Protein AF-A0A967D1G2-F1 (afdb_monomer_lite)

Structure (mmCIF, N/CA/C/O backbone):
data_AF-A0A967D1G2-F1
#
_entry.id   AF-A0A967D1G2-F1
#
loop_
_atom_site.group_PDB
_atom_site.id
_atom_site.type_symbol
_atom_site.label_atom_id
_atom_site.label_alt_id
_atom_site.label_comp_id
_atom_site.label_asym_id
_atom_site.label_entity_id
_atom_site.label_seq_id
_atom_site.pdbx_PDB_ins_code
_atom_site.Cartn_x
_atom_site.Cartn_y
_atom_site.Cartn_z
_atom_site.occupancy
_atom_site.B_iso_or_equiv
_atom_site.auth_seq_id
_atom_site.auth_comp_id
_atom_site.auth_asym_id
_atom_site.auth_atom_id
_atom_site.pdbx_PDB_model_num
ATOM 1 N N . MET A 1 1 ? -53.679 26.363 61.334 1.00 49.56 1 MET A N 1
ATOM 2 C CA . MET A 1 1 ? -52.650 25.323 61.528 1.00 49.56 1 MET A CA 1
ATOM 3 C C . MET A 1 1 ? -52.688 24.400 60.320 1.00 49.56 1 MET A C 1
ATOM 5 O O . MET A 1 1 ? -53.517 23.506 60.272 1.00 49.56 1 MET A O 1
ATOM 9 N N . ALA A 1 2 ? -51.865 24.694 59.317 1.00 43.41 2 ALA A N 1
ATOM 10 C CA . ALA A 1 2 ? -51.520 23.795 58.220 1.00 43.41 2 ALA A CA 1
ATOM 11 C C . ALA A 1 2 ? -50.075 24.153 57.854 1.00 43.41 2 ALA A C 1
ATOM 13 O O . ALA A 1 2 ? -49.804 25.294 57.482 1.00 43.41 2 ALA A O 1
ATOM 14 N N . ALA A 1 3 ? -49.147 23.239 58.125 1.00 48.34 3 ALA A N 1
ATOM 15 C CA . ALA A 1 3 ? -47.729 23.430 57.868 1.00 48.34 3 ALA A CA 1
ATOM 16 C C . ALA A 1 3 ? -47.476 23.249 56.367 1.00 48.34 3 ALA A C 1
ATOM 18 O O . ALA A 1 3 ? -47.824 22.214 55.804 1.00 48.34 3 ALA A O 1
ATOM 19 N N . VAL A 1 4 ? -46.902 24.268 55.730 1.00 57.12 4 VAL A N 1
ATOM 20 C CA . VAL A 1 4 ? -46.350 24.170 54.378 1.00 57.12 4 VAL A CA 1
ATOM 21 C C . VAL A 1 4 ? -45.027 23.422 54.506 1.00 57.12 4 VAL A C 1
ATOM 23 O O . VAL A 1 4 ? -44.079 23.934 55.096 1.00 57.12 4 VAL A O 1
ATOM 26 N N . THR A 1 5 ? -44.986 22.185 54.022 1.00 59.53 5 THR A N 1
ATOM 27 C CA . THR A 1 5 ? -43.745 21.433 53.822 1.00 59.53 5 THR A CA 1
ATOM 28 C C . THR A 1 5 ? -42.972 22.075 52.671 1.00 59.53 5 THR A C 1
ATOM 30 O O . THR A 1 5 ? -43.553 22.213 51.591 1.00 59.53 5 THR A O 1
ATOM 33 N N . PRO A 1 6 ? -41.704 22.478 52.858 1.00 53.88 6 PRO A N 1
ATOM 34 C CA . PRO A 1 6 ? -40.873 22.884 51.739 1.00 53.88 6 PRO A CA 1
ATOM 35 C C . PRO A 1 6 ? -40.606 21.633 50.897 1.00 53.88 6 PRO A C 1
ATOM 37 O O . PRO A 1 6 ? -40.078 20.646 51.398 1.00 53.88 6 PRO A O 1
ATOM 40 N N . THR A 1 7 ? -41.066 21.631 49.650 1.00 56.06 7 THR A N 1
ATOM 41 C CA . THR A 1 7 ? -40.637 20.652 48.650 1.00 56.06 7 THR A CA 1
ATOM 42 C C . THR A 1 7 ? -39.160 20.890 48.377 1.00 56.06 7 THR A C 1
ATOM 44 O O . THR A 1 7 ? -38.808 21.969 47.904 1.00 56.06 7 THR A O 1
ATOM 47 N N . ASP A 1 8 ? -38.331 19.902 48.714 1.00 55.34 8 ASP A N 1
ATOM 48 C CA . ASP A 1 8 ? -36.912 19.822 48.375 1.00 55.34 8 ASP A CA 1
ATOM 49 C C . ASP A 1 8 ? -36.721 20.036 46.865 1.00 55.34 8 ASP A C 1
ATOM 51 O O . ASP A 1 8 ? -36.892 19.124 46.056 1.00 55.34 8 ASP A O 1
ATOM 55 N N . GLU A 1 9 ? -36.362 21.257 46.463 1.00 55.28 9 GLU A N 1
ATOM 56 C CA . GLU A 1 9 ? -35.849 21.529 45.112 1.00 55.28 9 GLU A CA 1
ATOM 57 C C . GLU A 1 9 ? -34.466 20.874 44.898 1.00 55.28 9 GLU A C 1
ATOM 59 O O . GLU A 1 9 ? -34.034 20.692 43.759 1.00 55.28 9 GLU A O 1
ATOM 64 N N . ASP A 1 10 ? -33.818 20.431 45.982 1.00 55.22 10 ASP A N 1
ATOM 65 C CA . ASP A 1 10 ? -32.521 19.746 45.989 1.00 55.22 10 ASP A CA 1
ATOM 66 C C . ASP A 1 10 ? -32.596 18.268 45.536 1.00 55.22 10 ASP A C 1
ATOM 68 O O . ASP A 1 10 ? -31.576 17.688 45.151 1.00 55.22 10 ASP A O 1
ATOM 72 N N . ASP A 1 11 ? -33.789 17.660 45.495 1.00 54.72 11 ASP A N 1
ATOM 73 C CA . ASP A 1 11 ? -33.993 16.260 45.071 1.00 54.72 11 ASP A CA 1
ATOM 74 C C . ASP A 1 11 ? -34.034 16.088 43.538 1.00 54.72 11 ASP A C 1
ATOM 76 O O . ASP A 1 11 ? -33.816 14.995 43.008 1.00 54.72 11 ASP A O 1
ATOM 80 N N . LEU A 1 12 ? -34.262 17.171 42.786 1.00 55.88 12 LEU A N 1
ATOM 81 C CA . LEU A 1 12 ? -34.362 17.132 41.320 1.00 55.88 12 LEU A CA 1
ATOM 82 C C . LEU A 1 12 ? -33.009 16.920 40.621 1.00 55.88 12 LEU A C 1
ATOM 84 O O . LEU A 1 12 ? -32.978 16.475 39.472 1.00 55.88 12 LEU A O 1
ATOM 88 N N . PHE A 1 13 ? -31.893 17.200 41.302 1.00 50.91 13 PHE A N 1
ATOM 89 C CA . PHE A 1 13 ? -30.546 17.140 40.723 1.00 50.91 13 PHE A CA 1
ATOM 90 C C . PHE A 1 13 ? -29.740 15.892 41.121 1.00 50.91 13 PHE A C 1
ATOM 92 O O . PHE A 1 13 ? -28.695 15.637 40.524 1.00 50.91 13 PHE A O 1
ATOM 99 N N . GLN A 1 14 ? -30.222 15.067 42.060 1.00 52.19 14 GLN A N 1
ATOM 100 C CA . GLN A 1 14 ? -29.488 13.881 42.538 1.00 52.19 14 GLN A CA 1
ATOM 101 C C . GLN A 1 14 ? -29.519 12.684 41.570 1.00 52.19 14 GLN A C 1
ATOM 103 O O . GLN A 1 14 ? -28.691 11.784 41.677 1.00 52.19 14 GLN A O 1
ATOM 108 N N . GLY A 1 15 ? -30.449 12.656 40.610 1.00 51.69 15 GLY A N 1
ATOM 109 C CA . GLY A 1 15 ? -30.687 11.478 39.765 1.00 51.69 15 GLY A CA 1
ATOM 110 C C . GLY A 1 15 ? -29.959 11.438 38.416 1.00 51.69 15 GLY A C 1
ATOM 111 O O . GLY A 1 15 ? -30.111 10.457 37.689 1.00 51.69 15 GLY A O 1
ATOM 112 N N . SER A 1 16 ? -29.228 12.488 38.024 1.00 55.19 16 SER A N 1
ATOM 113 C CA . SER A 1 16 ? -28.846 12.669 36.606 1.00 55.19 16 SER A CA 1
ATOM 114 C C . SER A 1 16 ? -27.386 12.995 36.312 1.00 55.19 16 SER A C 1
ATOM 116 O O . SER A 1 16 ? -27.020 13.043 35.138 1.00 55.19 16 SER A O 1
ATOM 118 N N . THR A 1 17 ? -26.539 13.155 37.325 1.00 59.47 17 THR A N 1
ATOM 119 C CA . THR A 1 17 ? -25.093 13.319 37.135 1.00 59.47 17 THR A CA 1
ATOM 120 C C . THR A 1 17 ? -24.378 12.251 37.941 1.00 59.47 17 THR A C 1
ATOM 122 O O . THR A 1 17 ? -24.452 12.262 39.168 1.00 59.47 17 THR A O 1
ATOM 125 N N . MET A 1 18 ? -23.717 11.317 37.258 1.00 66.50 18 MET A N 1
ATOM 126 C CA . MET A 1 18 ? -22.855 10.338 37.917 1.00 66.50 18 MET A CA 1
ATOM 127 C C . MET A 1 18 ? -21.830 11.052 38.790 1.00 66.50 18 MET A C 1
ATOM 129 O O . MET A 1 18 ? -21.298 12.105 38.426 1.00 66.50 18 MET A O 1
ATOM 133 N N . THR A 1 19 ? -21.544 10.475 39.949 1.00 80.50 19 THR A N 1
ATOM 134 C CA . THR A 1 19 ? -20.468 10.968 40.800 1.00 80.50 19 THR A CA 1
ATOM 135 C C . THR A 1 19 ? -19.129 10.787 40.082 1.00 80.50 19 THR A C 1
ATOM 137 O O . THR A 1 19 ? -18.943 9.871 39.279 1.00 80.50 19 THR A O 1
ATOM 140 N N . PHE A 1 20 ? -18.150 11.645 40.376 1.00 76.88 20 PHE A N 1
ATOM 141 C CA . PHE A 1 20 ? -16.812 11.536 39.781 1.00 76.88 20 PHE A CA 1
ATOM 142 C C . PHE A 1 20 ? -16.194 10.136 39.971 1.00 76.88 20 PHE A C 1
ATOM 144 O O . PHE A 1 20 ? -15.516 9.627 39.081 1.00 76.88 20 PHE A O 1
ATOM 151 N N . GLY A 1 21 ? -16.472 9.486 41.107 1.00 83.75 21 GLY A N 1
ATOM 152 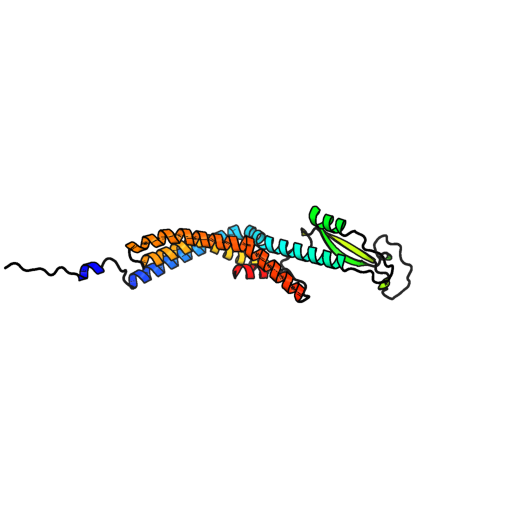C CA . GLY A 1 21 ? -16.045 8.112 41.375 1.00 83.75 21 GLY A CA 1
ATOM 153 C C . GLY A 1 21 ? -16.683 7.080 40.440 1.00 83.75 21 GLY A C 1
ATOM 154 O O . GLY A 1 21 ? -15.976 6.220 39.921 1.00 83.75 21 GLY A O 1
ATOM 155 N N . GLU A 1 22 ? -17.985 7.193 40.167 1.00 83.81 22 GLU A N 1
ATOM 156 C CA . GLU A 1 22 ? -18.694 6.310 39.229 1.00 83.81 22 GLU A CA 1
ATOM 157 C C . GLU A 1 22 ? -18.169 6.473 37.799 1.00 83.81 22 GLU A C 1
ATOM 159 O O . GLU A 1 22 ? -17.895 5.480 37.128 1.00 83.81 22 GLU A O 1
ATOM 164 N N . HIS A 1 23 ? -17.907 7.708 37.361 1.00 83.69 23 HIS A N 1
ATOM 165 C CA . HIS A 1 23 ? -17.324 7.951 36.040 1.00 83.69 23 HIS A CA 1
ATOM 166 C C . HIS A 1 23 ? -15.916 7.339 35.891 1.00 83.69 23 HIS A C 1
ATOM 168 O O . HIS A 1 23 ? -15.563 6.807 34.835 1.00 83.69 23 HIS A O 1
ATOM 174 N N . LEU A 1 24 ? -15.100 7.349 36.954 1.00 87.75 24 LEU A N 1
ATOM 175 C CA . LEU A 1 24 ? -13.805 6.655 36.965 1.00 87.75 24 LEU A CA 1
ATOM 176 C C . LEU A 1 24 ? -13.953 5.125 36.909 1.00 87.75 24 LEU A C 1
ATOM 178 O O . LEU A 1 24 ? -13.137 4.442 36.280 1.00 87.75 24 LEU A O 1
ATOM 182 N N . GLU A 1 25 ? -14.980 4.566 37.544 1.00 89.25 25 GLU A N 1
ATOM 183 C CA . GLU A 1 25 ? -15.265 3.130 37.485 1.00 89.25 25 GLU A CA 1
ATOM 184 C C . GLU A 1 25 ? -15.707 2.692 36.079 1.00 89.25 25 GLU A C 1
ATOM 186 O O . GLU A 1 25 ? -15.298 1.635 35.573 1.00 89.25 25 GLU A O 1
ATOM 191 N N . GLU A 1 26 ? -16.460 3.545 35.395 1.00 88.06 26 GLU A N 1
ATOM 192 C CA . GLU A 1 26 ? -16.825 3.358 33.996 1.00 88.06 26 GLU A CA 1
ATOM 193 C C . GLU A 1 26 ? -15.633 3.496 33.059 1.00 88.06 26 GLU A C 1
ATOM 195 O O . GLU A 1 26 ? -15.476 2.651 32.174 1.00 88.06 26 GLU A O 1
ATOM 200 N N . LEU A 1 27 ? -14.755 4.483 33.283 1.00 90.25 27 LEU A N 1
ATOM 201 C CA . LEU A 1 27 ? -13.499 4.621 32.542 1.00 90.25 27 LEU A CA 1
ATOM 202 C C . LEU A 1 27 ? -12.699 3.321 32.618 1.00 90.25 27 LEU A C 1
ATOM 204 O O . LEU A 1 27 ? -12.307 2.772 31.588 1.00 90.25 27 LEU A O 1
ATOM 208 N N . ARG A 1 28 ? -12.499 2.790 33.831 1.00 94.88 28 ARG A N 1
ATOM 209 C CA . ARG A 1 28 ? -11.774 1.530 34.045 1.00 94.88 28 ARG A CA 1
ATOM 210 C C . ARG A 1 28 ? -12.429 0.384 33.281 1.00 94.88 28 ARG A C 1
ATOM 212 O O . ARG A 1 28 ? -11.746 -0.387 32.610 1.00 94.88 28 ARG A O 1
ATOM 219 N N . THR A 1 29 ? -13.748 0.263 33.379 1.00 91.88 29 THR A N 1
ATOM 220 C CA . THR A 1 29 ? -14.495 -0.831 32.750 1.00 91.88 29 THR A CA 1
ATOM 221 C C . THR A 1 29 ? -14.429 -0.759 31.224 1.00 91.88 29 THR A C 1
ATOM 223 O O . THR A 1 29 ? -14.182 -1.778 30.573 1.00 91.88 29 THR A O 1
ATOM 226 N N . CYS A 1 30 ? -14.594 0.432 30.648 1.00 93.12 30 CYS A N 1
ATOM 227 C CA . CYS A 1 30 ? -14.494 0.658 29.208 1.00 93.12 30 CYS A CA 1
ATOM 228 C C . CYS A 1 30 ? -13.070 0.407 28.709 1.00 93.12 30 CYS A C 1
ATOM 230 O O . CYS A 1 30 ? -12.889 -0.259 27.691 1.00 93.12 30 CYS A O 1
ATOM 232 N N . LEU A 1 31 ? -12.060 0.851 29.461 1.00 94.19 31 LEU A N 1
ATOM 233 C CA . LEU A 1 31 ? -10.655 0.627 29.134 1.00 94.19 31 LEU A CA 1
ATOM 234 C C . LEU A 1 31 ? -10.310 -0.866 29.139 1.00 94.19 31 LEU A C 1
ATOM 236 O O . LEU A 1 31 ? -9.711 -1.350 28.182 1.00 94.19 31 LEU A O 1
ATOM 240 N N . ILE A 1 32 ? -10.743 -1.625 30.152 1.00 96.50 32 ILE A N 1
ATOM 241 C CA . ILE A 1 32 ? -10.510 -3.078 30.217 1.00 96.50 32 ILE A CA 1
ATOM 242 C C . ILE A 1 32 ? -11.210 -3.793 29.057 1.00 96.50 32 ILE A C 1
ATOM 244 O O . ILE A 1 32 ? -10.592 -4.604 28.370 1.00 96.50 32 ILE A O 1
ATOM 248 N N . ARG A 1 33 ? -12.488 -3.491 28.797 1.00 96.50 33 ARG A N 1
ATOM 249 C CA . ARG A 1 33 ? -13.238 -4.111 27.691 1.00 96.50 33 ARG A CA 1
ATOM 250 C C . ARG A 1 33 ? -12.652 -3.748 26.329 1.00 96.50 33 ARG A C 1
ATOM 252 O O . ARG A 1 33 ? -12.586 -4.607 25.450 1.00 96.50 33 ARG A O 1
ATOM 259 N N . GLY A 1 34 ? -12.215 -2.502 26.156 1.00 97.25 34 GLY A N 1
ATOM 260 C CA . GLY A 1 34 ? -11.517 -2.032 24.963 1.00 97.25 34 GLY A CA 1
ATOM 261 C C . GLY A 1 34 ? -10.195 -2.769 24.760 1.00 97.25 34 GLY A C 1
ATOM 262 O O . GLY A 1 34 ? -9.954 -3.293 23.676 1.00 97.25 34 GLY A O 1
ATOM 263 N N . ALA A 1 35 ? -9.391 -2.906 25.818 1.00 97.31 35 ALA A N 1
ATOM 264 C CA . ALA A 1 35 ? -8.132 -3.645 25.789 1.00 97.31 35 ALA A CA 1
ATOM 265 C C . ALA A 1 35 ? -8.338 -5.130 25.454 1.00 97.31 35 ALA A C 1
ATOM 267 O O . ALA A 1 35 ? -7.633 -5.663 24.603 1.00 97.31 35 ALA A O 1
ATOM 268 N N . VAL A 1 36 ? -9.334 -5.794 26.052 1.00 97.94 36 VAL A N 1
ATOM 269 C CA . VAL A 1 36 ? -9.680 -7.187 25.717 1.00 97.94 36 VAL A CA 1
ATOM 270 C C . VAL A 1 36 ? -10.076 -7.314 24.246 1.00 97.94 36 VAL A C 1
ATOM 272 O O . VAL A 1 36 ? -9.596 -8.213 23.561 1.00 97.94 36 VAL A O 1
ATOM 275 N N . GLY A 1 37 ? -10.902 -6.397 23.734 1.00 97.75 37 GLY A N 1
ATOM 276 C CA . GLY A 1 37 ? -11.275 -6.389 22.319 1.00 97.75 37 GLY A CA 1
ATOM 277 C C . GLY A 1 37 ? -10.085 -6.167 21.386 1.00 97.75 37 GLY A C 1
ATOM 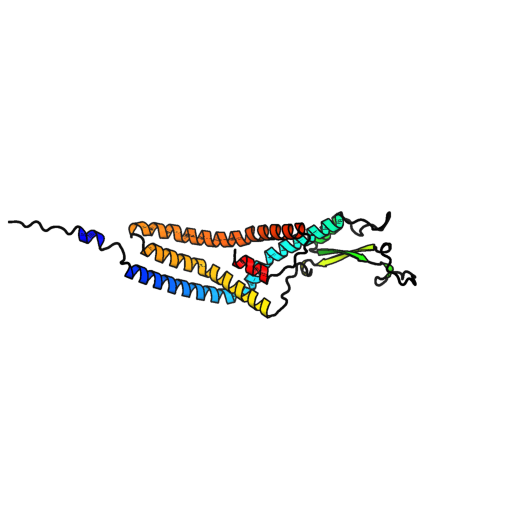278 O O . GLY A 1 37 ? -9.977 -6.853 20.374 1.00 97.75 37 GLY A O 1
ATOM 279 N N . LEU A 1 38 ? -9.153 -5.283 21.752 1.00 98.06 38 LEU A N 1
ATOM 280 C CA . LEU A 1 38 ? -7.905 -5.085 21.015 1.00 98.06 38 LEU A CA 1
ATOM 281 C C . LEU A 1 38 ? -7.042 -6.350 21.014 1.00 98.06 38 LEU A C 1
ATOM 283 O O . LEU A 1 38 ? -6.549 -6.741 19.963 1.00 98.06 38 LEU A O 1
ATOM 287 N N . VAL A 1 39 ? -6.894 -7.024 22.158 1.00 98.12 39 VAL A N 1
ATOM 288 C CA . VAL A 1 39 ? -6.148 -8.290 22.253 1.00 98.12 39 VAL A CA 1
ATOM 289 C C . VAL A 1 39 ? -6.777 -9.356 21.356 1.00 98.12 39 VAL A C 1
ATOM 291 O O . VAL A 1 39 ? -6.063 -10.015 20.604 1.00 98.12 39 VAL A O 1
ATOM 294 N N . ILE A 1 40 ? -8.106 -9.498 21.376 1.00 98.25 40 ILE A N 1
ATOM 295 C CA . ILE A 1 40 ? -8.825 -10.425 20.489 1.00 98.25 40 ILE A CA 1
ATOM 296 C C . ILE A 1 40 ? -8.596 -10.047 19.021 1.00 98.25 40 ILE A C 1
ATOM 298 O O . ILE A 1 40 ? -8.266 -10.916 18.217 1.00 98.25 40 ILE A O 1
ATOM 302 N N . GLY A 1 41 ? -8.720 -8.763 18.675 1.00 98.06 41 GLY A N 1
ATOM 303 C CA . GLY A 1 41 ? -8.468 -8.264 17.325 1.00 98.06 41 GLY A CA 1
ATOM 304 C C . GLY A 1 41 ? -7.051 -8.570 16.855 1.00 98.06 41 GLY A C 1
ATOM 305 O O . GLY A 1 41 ? -6.876 -9.100 15.764 1.00 98.06 41 GLY A O 1
ATOM 306 N N . VAL A 1 42 ? -6.044 -8.342 17.699 1.00 97.81 42 VAL A N 1
ATOM 307 C CA . VAL A 1 42 ? -4.644 -8.696 17.427 1.00 97.81 42 VAL A CA 1
ATOM 308 C C . VAL A 1 42 ? -4.478 -10.200 17.223 1.00 97.81 42 VAL A C 1
ATOM 310 O O . VAL A 1 42 ? -3.858 -10.599 16.242 1.00 97.81 42 VAL A O 1
ATOM 313 N N . ILE A 1 43 ? -5.060 -11.044 18.081 1.00 98.06 43 ILE A N 1
ATOM 314 C CA . ILE A 1 43 ? -5.011 -12.506 17.921 1.00 98.06 43 ILE A CA 1
ATOM 315 C C . ILE A 1 43 ? -5.602 -12.917 16.569 1.00 98.06 43 ILE A C 1
ATOM 317 O O . ILE A 1 43 ? -4.967 -13.668 15.833 1.00 98.06 43 ILE A O 1
ATOM 321 N N . ILE A 1 44 ? -6.777 -12.394 16.205 1.00 97.62 44 ILE A N 1
ATOM 322 C CA . ILE A 1 44 ? -7.388 -12.630 14.888 1.00 97.62 44 ILE A CA 1
ATOM 323 C C . ILE A 1 44 ? -6.463 -12.120 13.778 1.00 97.62 44 ILE A C 1
ATOM 325 O O . ILE A 1 44 ? -6.251 -12.808 12.779 1.00 97.62 44 ILE A O 1
ATOM 329 N N . GLY A 1 45 ? -5.858 -10.951 13.974 1.00 96.94 45 GLY A N 1
ATOM 330 C CA . GLY A 1 45 ? -4.919 -10.353 13.040 1.00 96.94 45 GLY A CA 1
ATOM 331 C C . GLY A 1 45 ? -3.717 -11.246 12.763 1.00 96.94 45 GLY A C 1
ATOM 332 O O . GLY A 1 45 ? -3.332 -11.381 11.608 1.00 96.94 45 GLY A O 1
ATOM 333 N N . PHE A 1 46 ? -3.197 -11.963 13.761 1.00 97.25 46 PHE A N 1
ATOM 334 C CA . PHE A 1 46 ? -2.151 -12.965 13.546 1.00 97.25 46 PHE A CA 1
ATOM 335 C C . PHE A 1 46 ? -2.595 -14.092 12.605 1.00 97.25 46 PHE A C 1
ATOM 337 O O . PHE A 1 46 ? -1.799 -14.530 11.784 1.00 97.25 46 PHE A O 1
ATOM 344 N N . PHE A 1 47 ? -3.853 -14.535 12.632 1.00 96.38 47 PHE A N 1
ATOM 345 C CA . PHE A 1 47 ? -4.329 -15.554 11.685 1.00 96.38 47 PHE A CA 1
ATOM 346 C C . PHE A 1 47 ? -4.516 -15.010 10.259 1.00 96.38 47 PHE A C 1
ATOM 348 O O . PHE A 1 47 ? -4.368 -15.758 9.292 1.00 96.38 47 PHE A O 1
ATOM 355 N N . VAL A 1 48 ? -4.804 -13.713 10.114 1.00 95.25 48 VAL A N 1
ATOM 356 C CA . VAL A 1 48 ? -5.129 -13.067 8.827 1.00 95.25 48 VAL A CA 1
ATOM 357 C C . VAL A 1 48 ? -3.952 -12.256 8.256 1.00 95.25 48 VAL A C 1
ATOM 359 O O . VAL A 1 48 ? -4.007 -11.785 7.125 1.00 95.25 48 VAL A O 1
ATOM 362 N N . ALA A 1 49 ? -2.833 -12.127 8.970 1.00 92.38 49 ALA A N 1
ATOM 363 C CA . ALA A 1 49 ? -1.722 -11.263 8.566 1.00 92.38 49 ALA A CA 1
ATOM 364 C C . ALA A 1 49 ? -1.083 -11.652 7.224 1.00 92.38 49 ALA A C 1
ATOM 366 O O . ALA A 1 49 ? -0.666 -10.781 6.467 1.00 92.38 49 ALA A O 1
ATOM 367 N N . ARG A 1 50 ? -1.023 -12.948 6.886 1.00 91.69 50 ARG A N 1
ATOM 368 C CA . ARG A 1 50 ? -0.404 -13.417 5.629 1.00 91.69 50 ARG A CA 1
ATOM 369 C C . ARG A 1 50 ? -1.022 -12.794 4.368 1.00 91.69 50 ARG A C 1
ATOM 371 O O . ARG A 1 50 ? -0.265 -12.213 3.588 1.00 91.69 50 ARG A O 1
ATOM 378 N N . PRO A 1 51 ? -2.343 -12.897 4.122 1.00 93.25 51 PRO A N 1
ATOM 379 C CA . PRO A 1 51 ? -2.957 -12.241 2.969 1.00 93.25 51 PRO A CA 1
ATOM 380 C C . PRO A 1 51 ? -2.878 -10.712 3.052 1.00 93.25 51 PRO A C 1
ATOM 382 O O . PRO A 1 51 ? -2.750 -10.062 2.020 1.00 93.25 51 PRO A O 1
ATOM 385 N N . VAL A 1 52 ? -2.885 -10.137 4.258 1.00 91.81 52 VAL A N 1
ATOM 386 C CA . VAL A 1 52 ? -2.761 -8.682 4.448 1.00 91.81 52 VAL A CA 1
ATOM 387 C C . VAL A 1 52 ? -1.406 -8.163 3.975 1.00 91.81 52 VAL A C 1
ATOM 389 O O . VAL A 1 52 ? -1.363 -7.139 3.304 1.00 91.81 52 VAL A O 1
ATOM 392 N N . VAL A 1 53 ? -0.308 -8.871 4.255 1.00 92.38 53 VAL A N 1
ATOM 393 C CA . VAL A 1 53 ? 1.024 -8.476 3.763 1.00 92.38 53 VAL A CA 1
ATOM 394 C C . VAL A 1 53 ? 1.030 -8.371 2.236 1.00 92.38 53 VAL A C 1
ATOM 396 O O . VAL A 1 53 ? 1.465 -7.356 1.705 1.00 92.38 53 VAL A O 1
ATOM 399 N N . HIS A 1 54 ? 0.466 -9.360 1.538 1.00 90.00 54 HIS A N 1
ATOM 400 C CA . HIS A 1 54 ? 0.383 -9.349 0.071 1.00 90.00 54 HIS A CA 1
ATOM 401 C C . HIS A 1 54 ? -0.500 -8.208 -0.450 1.00 90.00 54 HIS A C 1
ATOM 403 O O . HIS A 1 54 ? -0.230 -7.625 -1.498 1.00 90.00 54 HIS A O 1
ATOM 409 N N . LEU A 1 55 ? -1.560 -7.880 0.290 1.00 92.12 55 LEU A N 1
ATOM 410 C CA . LEU A 1 55 ? -2.465 -6.787 -0.035 1.00 92.12 55 LEU A CA 1
ATOM 411 C C . LEU A 1 55 ? -1.775 -5.420 0.117 1.00 92.12 55 LEU A C 1
ATOM 413 O O . LEU A 1 55 ? -1.926 -4.576 -0.760 1.00 92.12 55 LEU A O 1
ATOM 417 N N . ILE A 1 56 ? -0.969 -5.230 1.168 1.00 91.12 56 ILE A N 1
ATOM 418 C CA . ILE A 1 56 ? -0.180 -4.007 1.409 1.00 91.12 56 ILE A CA 1
ATOM 419 C C . ILE A 1 56 ? 1.001 -3.888 0.434 1.00 91.12 56 ILE A C 1
ATOM 421 O O . ILE A 1 56 ? 1.370 -2.785 0.040 1.00 91.12 56 ILE A O 1
ATOM 425 N N . GLU A 1 57 ? 1.589 -5.006 0.018 1.00 90.62 57 GLU A N 1
ATOM 426 C CA . GLU A 1 57 ? 2.657 -5.059 -0.987 1.00 90.62 57 GLU A CA 1
ATOM 427 C C . GLU A 1 57 ? 2.173 -4.671 -2.393 1.00 90.62 57 GLU A C 1
ATOM 429 O O . GLU A 1 57 ? 2.927 -4.090 -3.173 1.00 90.62 57 GLU A O 1
ATOM 434 N N . ALA A 1 58 ? 0.917 -4.967 -2.729 1.00 90.94 58 ALA A N 1
ATOM 435 C CA . ALA A 1 58 ? 0.370 -4.742 -4.062 1.00 90.94 58 ALA A CA 1
ATOM 436 C C . ALA A 1 58 ? 0.510 -3.294 -4.591 1.00 90.94 58 ALA A C 1
ATOM 438 O O . ALA A 1 58 ? 1.018 -3.152 -5.705 1.00 90.94 58 ALA A O 1
ATOM 439 N N . PRO A 1 59 ? 0.100 -2.229 -3.867 1.00 93.19 59 PRO A N 1
ATOM 440 C CA . PRO A 1 59 ? 0.279 -0.851 -4.340 1.00 93.19 59 PRO A CA 1
ATOM 441 C C . PRO A 1 59 ? 1.756 -0.497 -4.550 1.00 93.19 59 PRO A C 1
ATOM 443 O O . PRO A 1 59 ? 2.111 0.060 -5.585 1.00 93.19 59 PRO A O 1
ATOM 446 N N . LEU A 1 60 ? 2.640 -0.926 -3.642 1.00 92.25 60 LEU A N 1
ATOM 447 C CA . LEU A 1 60 ? 4.082 -0.707 -3.770 1.00 92.25 60 LEU A CA 1
ATOM 448 C C . LEU A 1 60 ? 4.647 -1.340 -5.051 1.00 92.25 60 LEU A C 1
ATOM 450 O O . LEU A 1 60 ? 5.366 -0.679 -5.795 1.00 92.25 60 LEU A O 1
ATOM 454 N N . ARG A 1 61 ? 4.297 -2.597 -5.349 1.00 90.94 61 ARG A N 1
ATOM 455 C CA . ARG A 1 61 ? 4.767 -3.276 -6.570 1.00 90.94 61 ARG A CA 1
ATOM 456 C C . ARG A 1 61 ? 4.267 -2.623 -7.848 1.00 90.94 61 ARG A C 1
ATOM 458 O O . ARG A 1 61 ? 5.018 -2.577 -8.816 1.00 90.94 61 ARG A O 1
ATOM 465 N N . ARG A 1 62 ? 3.013 -2.159 -7.863 1.00 91.06 62 ARG A N 1
ATOM 466 C CA . ARG A 1 62 ? 2.455 -1.442 -9.018 1.00 91.06 62 ARG A CA 1
ATOM 467 C C . ARG A 1 62 ? 3.211 -0.138 -9.245 1.00 91.06 62 ARG A C 1
ATOM 469 O O . ARG A 1 62 ? 3.760 0.040 -10.322 1.00 91.06 62 ARG A O 1
ATOM 476 N N . ALA A 1 63 ? 3.353 0.679 -8.200 1.00 93.06 63 ALA A N 1
ATOM 477 C CA . ALA A 1 63 ? 4.064 1.952 -8.278 1.00 93.06 63 ALA A CA 1
ATOM 478 C C . ALA A 1 63 ? 5.525 1.790 -8.739 1.00 93.06 63 ALA A C 1
ATOM 480 O O . ALA A 1 63 ? 5.988 2.541 -9.592 1.00 93.06 63 ALA A O 1
ATOM 481 N N . LEU A 1 64 ? 6.244 0.784 -8.226 1.00 92.44 64 LEU A N 1
ATOM 482 C CA . LEU A 1 64 ? 7.606 0.473 -8.678 1.00 92.44 64 LEU A CA 1
ATOM 483 C C . LEU A 1 64 ? 7.640 -0.009 -10.129 1.00 92.44 64 LEU A C 1
ATOM 485 O O . LEU A 1 64 ? 8.516 0.400 -10.884 1.00 92.44 64 LEU A O 1
ATOM 489 N N . GLY A 1 65 ? 6.710 -0.884 -10.519 1.00 91.56 65 GLY A N 1
ATOM 490 C CA . GLY A 1 65 ? 6.616 -1.372 -11.892 1.00 91.56 65 GLY A CA 1
ATOM 491 C C . GLY A 1 65 ? 6.424 -0.226 -12.880 1.00 91.56 65 GLY A C 1
ATOM 492 O O . GLY A 1 65 ? 7.212 -0.095 -13.815 1.00 91.56 65 GLY A O 1
ATOM 493 N N . ASP A 1 66 ? 5.450 0.640 -12.612 1.00 91.88 66 ASP A N 1
ATOM 494 C CA . ASP A 1 66 ? 5.157 1.817 -13.432 1.00 91.88 66 ASP A CA 1
ATOM 495 C C . ASP A 1 66 ? 6.362 2.769 -13.492 1.00 91.88 66 ASP A C 1
ATOM 497 O O . ASP A 1 66 ? 6.716 3.263 -14.565 1.00 91.88 66 ASP A O 1
ATOM 501 N N . TYR A 1 67 ? 7.047 2.968 -12.362 1.00 92.44 67 TYR A N 1
ATOM 502 C CA . TYR A 1 67 ? 8.260 3.781 -12.275 1.00 92.44 67 TYR A CA 1
ATOM 503 C C . TYR A 1 67 ? 9.401 3.239 -13.151 1.00 92.44 67 TYR A C 1
ATOM 505 O O . TYR A 1 67 ? 9.931 3.965 -13.993 1.00 92.44 67 TYR A O 1
ATOM 513 N N . TYR A 1 68 ? 9.773 1.961 -13.009 1.00 91.06 68 TYR A N 1
ATOM 514 C CA . TYR A 1 68 ? 10.883 1.390 -13.783 1.00 91.06 68 TYR A CA 1
ATOM 515 C C . TYR A 1 68 ? 10.561 1.245 -15.268 1.00 91.06 68 TYR A C 1
ATOM 517 O O . TYR A 1 68 ? 11.458 1.401 -16.095 1.00 91.06 68 TYR A O 1
ATOM 525 N N . ILE A 1 69 ? 9.299 0.984 -15.617 1.00 92.06 69 ILE A N 1
ATOM 526 C CA . ILE A 1 69 ? 8.843 0.999 -17.010 1.00 92.06 69 ILE A CA 1
ATOM 527 C C . ILE A 1 69 ? 9.017 2.397 -17.603 1.00 92.06 69 ILE A C 1
ATOM 529 O O . ILE A 1 69 ? 9.634 2.534 -18.659 1.00 92.06 69 ILE A O 1
ATOM 533 N N . SER A 1 70 ? 8.515 3.426 -16.916 1.00 91.94 70 SER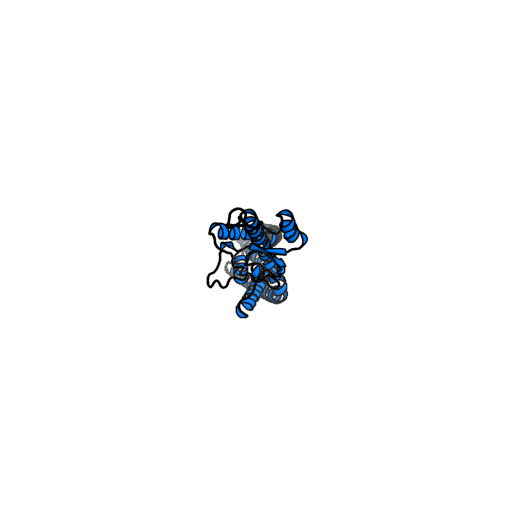 A N 1
ATOM 534 C CA . SER A 1 70 ? 8.592 4.814 -17.387 1.00 91.94 70 SER A CA 1
ATOM 535 C C . SER A 1 70 ? 10.046 5.236 -17.578 1.00 91.94 70 SER A C 1
ATOM 537 O O . SER A 1 70 ? 10.432 5.674 -18.659 1.00 91.94 70 SER A O 1
ATOM 539 N N . ARG A 1 71 ? 10.893 4.961 -16.583 1.00 90.56 71 ARG A N 1
ATOM 540 C CA . ARG A 1 71 ? 12.326 5.247 -16.646 1.00 90.56 71 ARG A CA 1
ATOM 541 C C . ARG A 1 71 ? 13.051 4.472 -17.750 1.00 90.56 71 ARG A C 1
ATOM 543 O O . ARG A 1 71 ? 13.945 5.010 -18.400 1.00 90.56 71 ARG A O 1
ATOM 550 N N . GLY A 1 72 ? 12.685 3.211 -17.976 1.00 91.06 72 GLY A N 1
ATOM 551 C CA . GLY A 1 72 ? 13.226 2.406 -19.071 1.00 91.06 72 GLY A CA 1
ATOM 552 C C . GLY A 1 72 ? 12.870 2.986 -20.441 1.00 91.06 72 GLY A C 1
ATOM 553 O O . GLY A 1 72 ? 13.730 3.064 -21.319 1.00 91.06 72 GLY A O 1
ATOM 554 N N . LEU A 1 73 ? 11.624 3.438 -20.614 1.00 93.56 73 LEU A N 1
ATOM 555 C CA . LEU A 1 73 ? 11.154 4.091 -21.839 1.00 93.56 73 LEU A CA 1
ATOM 556 C C . LEU A 1 73 ? 11.841 5.441 -22.071 1.00 93.56 73 LEU A C 1
ATOM 558 O O . LEU A 1 73 ? 12.236 5.736 -23.195 1.00 93.56 73 LEU A O 1
ATOM 562 N N . GLU A 1 74 ? 12.051 6.231 -21.022 1.00 91.56 74 GLU A N 1
ATOM 563 C CA . GLU A 1 74 ? 12.813 7.479 -21.113 1.00 91.56 74 GLU A CA 1
ATOM 564 C C . GLU A 1 74 ? 14.271 7.233 -21.500 1.00 91.56 74 GLU A C 1
ATOM 566 O O . GLU A 1 74 ? 14.792 7.898 -22.395 1.00 91.56 74 GLU A O 1
ATOM 571 N N . ALA A 1 75 ? 14.923 6.241 -20.884 1.00 90.62 75 ALA A N 1
ATOM 572 C CA . ALA A 1 75 ? 16.282 5.846 -21.245 1.00 90.62 75 ALA A CA 1
ATOM 573 C C . ALA A 1 75 ? 16.363 5.376 -22.706 1.00 90.62 75 ALA A C 1
ATOM 575 O O . ALA A 1 75 ? 17.316 5.711 -23.407 1.00 90.62 75 ALA A O 1
ATOM 576 N N . PHE A 1 76 ? 15.352 4.644 -23.178 1.00 94.56 76 PHE A N 1
ATOM 577 C CA . PHE A 1 76 ? 15.228 4.224 -24.571 1.00 94.56 76 PHE A CA 1
ATOM 578 C C . PHE A 1 76 ? 15.078 5.425 -25.522 1.00 94.56 76 PHE A C 1
ATOM 580 O O . PHE A 1 76 ? 15.812 5.523 -26.503 1.00 94.56 76 PHE A O 1
ATOM 587 N N . ASP A 1 77 ? 14.182 6.370 -25.220 1.00 93.75 77 ASP A N 1
ATOM 588 C CA . ASP A 1 77 ? 13.922 7.554 -26.053 1.00 93.75 77 ASP A CA 1
ATOM 589 C C . ASP A 1 77 ? 15.131 8.521 -26.078 1.00 93.75 77 ASP A C 1
ATOM 591 O O . ASP A 1 77 ? 15.442 9.147 -27.106 1.00 93.75 77 ASP A O 1
ATOM 595 N N . ALA A 1 78 ? 15.851 8.623 -24.957 1.00 93.19 78 ALA A N 1
ATOM 596 C CA . ALA A 1 78 ? 17.042 9.452 -24.805 1.00 93.19 78 ALA A CA 1
ATOM 597 C C . ALA A 1 78 ? 18.312 8.820 -25.396 1.00 93.19 78 ALA A C 1
ATOM 599 O O . ALA A 1 78 ? 19.269 9.547 -25.674 1.00 93.19 78 ALA A O 1
ATOM 600 N N . TRP A 1 79 ? 18.342 7.499 -25.604 1.00 94.06 79 TRP A N 1
ATOM 601 C CA . TRP A 1 79 ? 19.550 6.800 -26.035 1.00 94.06 79 TRP A CA 1
ATOM 602 C C . TRP A 1 79 ? 20.046 7.287 -27.396 1.00 94.06 79 TRP A C 1
ATOM 604 O O . TRP A 1 79 ? 19.275 7.494 -28.339 1.00 94.06 79 TRP A O 1
ATOM 614 N N . ARG A 1 80 ? 21.360 7.459 -27.520 1.00 92.31 80 ARG A N 1
ATOM 615 C CA . ARG A 1 80 ? 22.026 7.846 -28.764 1.00 92.31 80 ARG A CA 1
ATOM 616 C C . ARG A 1 80 ? 23.250 6.959 -28.979 1.00 92.31 80 ARG A C 1
ATOM 618 O O . ARG A 1 80 ? 23.906 6.610 -27.999 1.00 92.31 80 ARG A O 1
ATOM 625 N N . PRO A 1 81 ? 23.580 6.623 -30.238 1.00 91.19 81 PRO A N 1
ATOM 626 C CA . PRO A 1 81 ? 24.774 5.847 -30.530 1.00 91.19 81 PRO A CA 1
ATOM 627 C C . PRO A 1 81 ? 26.025 6.626 -30.117 1.00 91.19 81 PRO A C 1
ATOM 629 O O . PRO A 1 81 ? 26.103 7.840 -30.309 1.00 91.19 81 PRO A O 1
ATOM 632 N N . ARG A 1 82 ? 27.018 5.913 -29.576 1.00 88.25 82 ARG A N 1
ATOM 633 C CA . ARG A 1 82 ? 28.277 6.505 -29.095 1.00 88.25 82 ARG A CA 1
ATOM 634 C C . ARG A 1 82 ? 29.087 7.176 -30.204 1.00 88.25 82 ARG A C 1
ATOM 636 O O . ARG A 1 82 ? 29.720 8.203 -29.976 1.00 88.25 82 ARG A O 1
ATOM 643 N N . ARG A 1 83 ? 29.025 6.610 -31.410 1.00 87.81 83 ARG A N 1
ATOM 644 C CA . ARG A 1 83 ? 29.659 7.138 -32.620 1.00 87.81 83 ARG A CA 1
ATOM 645 C C . ARG A 1 83 ? 28.622 7.546 -33.657 1.00 87.81 83 ARG A C 1
ATOM 647 O O . ARG A 1 83 ? 27.547 6.950 -33.759 1.00 87.81 83 ARG A O 1
ATOM 654 N N . GLU A 1 84 ? 28.980 8.527 -34.475 1.00 86.12 84 GLU A N 1
ATOM 655 C CA . GLU A 1 84 ? 28.163 8.945 -35.610 1.00 86.12 84 GLU A CA 1
ATOM 656 C C . GLU A 1 84 ? 28.012 7.780 -36.608 1.00 86.12 84 GLU A C 1
ATOM 658 O O . GLU A 1 84 ? 28.976 7.079 -36.926 1.00 86.12 84 GLU A O 1
ATOM 663 N N . GLY A 1 85 ? 26.777 7.496 -37.034 1.00 84.44 85 GLY A N 1
ATOM 664 C CA . GLY A 1 85 ? 26.471 6.308 -37.843 1.00 84.44 85 GLY A CA 1
ATOM 665 C C . GLY A 1 85 ? 26.662 4.969 -37.110 1.00 84.44 85 GLY A C 1
ATOM 666 O O . GLY A 1 85 ? 26.895 3.942 -37.752 1.00 84.44 85 GLY A O 1
ATOM 667 N N . GLY A 1 86 ? 26.637 4.969 -35.773 1.00 84.00 86 GLY A N 1
ATOM 668 C CA . GLY A 1 86 ? 26.581 3.754 -34.960 1.00 84.00 86 GLY A CA 1
ATOM 669 C C . GLY A 1 86 ? 25.285 2.953 -35.156 1.00 84.00 86 GLY A C 1
ATOM 670 O O . GLY A 1 86 ? 24.344 3.443 -35.787 1.00 84.00 86 GLY A O 1
ATOM 671 N N . PRO A 1 87 ? 25.227 1.715 -34.634 1.00 85.62 87 PRO A N 1
ATOM 672 C CA . PRO A 1 87 ? 24.023 0.888 -34.700 1.00 85.62 87 PRO A CA 1
ATOM 673 C C . PRO A 1 87 ? 22.842 1.595 -34.025 1.00 85.62 87 PRO A C 1
ATOM 675 O O . PRO A 1 87 ? 23.022 2.315 -33.049 1.00 85.62 87 PRO A O 1
ATOM 678 N N . GLY A 1 88 ? 21.633 1.413 -34.555 1.00 88.12 88 GLY A N 1
ATOM 679 C CA . GLY A 1 88 ? 20.408 1.883 -33.907 1.00 88.12 88 GLY A CA 1
ATOM 680 C C . GLY A 1 88 ? 19.935 0.924 -32.814 1.00 88.12 88 GLY A C 1
ATOM 681 O O . GLY A 1 88 ? 20.476 -0.169 -32.652 1.00 88.12 88 GLY A O 1
ATOM 682 N N . LEU A 1 89 ? 18.885 1.313 -32.090 1.00 93.25 89 LEU A N 1
ATOM 683 C CA . LEU A 1 89 ? 18.213 0.400 -31.165 1.00 93.25 89 LEU A CA 1
ATOM 684 C C . LEU A 1 89 ? 17.579 -0.770 -31.943 1.00 93.25 89 LEU A C 1
ATOM 686 O O . LEU A 1 89 ? 17.012 -0.546 -33.015 1.00 93.25 89 LEU A O 1
ATOM 690 N N . PRO A 1 90 ? 17.641 -2.005 -31.414 1.00 89.62 90 PRO A N 1
ATOM 691 C CA . PRO A 1 90 ? 17.184 -3.199 -32.131 1.00 89.62 90 PRO A CA 1
ATOM 692 C C . PRO A 1 90 ? 15.657 -3.331 -32.225 1.00 89.62 90 PRO A C 1
ATOM 694 O O . PRO A 1 90 ? 15.169 -4.128 -33.020 1.00 89.62 90 PRO A O 1
ATOM 697 N N . TYR A 1 91 ? 14.909 -2.565 -31.429 1.00 92.88 91 TYR A N 1
ATOM 698 C CA . TYR A 1 91 ? 13.446 -2.555 -31.411 1.00 92.88 91 TYR A CA 1
ATOM 699 C C . TYR A 1 91 ? 12.936 -1.140 -31.653 1.00 92.88 91 TYR A C 1
ATOM 701 O O . TYR A 1 91 ? 13.603 -0.165 -31.307 1.00 92.88 91 TYR A O 1
ATOM 709 N N . SER A 1 92 ? 11.735 -1.016 -32.207 1.00 94.56 92 SER A N 1
ATOM 710 C CA . SER A 1 92 ? 11.008 0.251 -32.243 1.00 94.56 92 SER A CA 1
ATOM 711 C C . SER A 1 92 ? 10.310 0.533 -30.909 1.00 94.56 92 SER A C 1
ATOM 713 O O . SER A 1 92 ? 9.964 -0.377 -30.155 1.00 94.56 92 SER A O 1
ATOM 715 N N . ARG A 1 93 ? 10.018 1.811 -30.636 1.00 94.44 93 ARG A N 1
ATOM 716 C CA . ARG A 1 93 ? 9.271 2.230 -29.437 1.00 94.44 93 ARG A CA 1
ATOM 717 C C . ARG A 1 93 ? 7.920 1.517 -29.306 1.00 94.44 93 ARG A C 1
ATOM 719 O O . ARG A 1 93 ? 7.526 1.152 -28.207 1.00 94.44 93 ARG A O 1
ATOM 726 N N . ALA A 1 94 ? 7.222 1.300 -30.422 1.00 95.88 94 ALA A N 1
ATOM 727 C CA . ALA A 1 94 ? 5.926 0.624 -30.427 1.00 95.88 94 ALA A CA 1
ATOM 728 C C . ALA A 1 94 ? 6.038 -0.856 -30.026 1.00 95.88 94 ALA A C 1
ATOM 730 O O . ALA A 1 94 ? 5.192 -1.342 -29.283 1.00 95.88 94 ALA A O 1
ATOM 731 N N . GLU A 1 95 ? 7.087 -1.551 -30.472 1.00 95.19 95 GLU A N 1
ATOM 732 C CA . GLU A 1 95 ? 7.355 -2.939 -30.070 1.00 95.19 95 GLU A CA 1
ATOM 733 C C . GLU A 1 95 ? 7.734 -3.034 -28.593 1.00 95.19 95 GLU A C 1
ATOM 735 O O . GLU A 1 95 ? 7.296 -3.952 -27.905 1.00 95.19 95 GLU A O 1
ATOM 740 N N . VAL A 1 96 ? 8.507 -2.068 -28.089 1.00 95.31 96 VAL A N 1
ATOM 741 C CA . VAL A 1 96 ? 8.878 -2.021 -26.671 1.00 95.31 96 VAL A CA 1
ATOM 742 C C . VAL A 1 96 ? 7.648 -1.808 -25.793 1.00 95.31 96 VAL A C 1
ATOM 744 O O . VAL A 1 96 ? 7.445 -2.544 -24.830 1.00 95.31 96 VAL A O 1
ATOM 747 N N . VAL A 1 97 ? 6.798 -0.842 -26.147 1.00 95.12 97 VAL A N 1
ATOM 748 C CA . VAL A 1 97 ? 5.540 -0.584 -25.434 1.00 95.12 97 VAL A CA 1
ATOM 749 C C . VAL A 1 97 ? 4.617 -1.803 -25.499 1.00 95.12 97 VAL A C 1
ATOM 751 O O . VAL A 1 97 ? 4.060 -2.190 -24.478 1.00 95.12 97 VAL A O 1
ATOM 754 N N . ASP A 1 98 ? 4.516 -2.472 -26.652 1.00 96.12 98 ASP A N 1
ATOM 755 C CA . ASP A 1 98 ? 3.738 -3.708 -26.787 1.00 96.12 98 ASP A CA 1
ATOM 756 C C . ASP A 1 98 ? 4.240 -4.821 -25.847 1.00 96.12 98 ASP A C 1
ATOM 758 O O . ASP A 1 98 ? 3.469 -5.425 -25.096 1.00 96.12 98 ASP A O 1
ATOM 762 N N . ALA A 1 99 ? 5.554 -5.050 -25.828 1.00 94.62 99 ALA A N 1
ATOM 763 C CA . ALA A 1 99 ? 6.193 -6.025 -24.951 1.00 94.62 99 ALA A CA 1
ATOM 764 C C . ALA A 1 99 ? 5.925 -5.740 -23.461 1.00 94.62 99 ALA A C 1
ATOM 766 O O . ALA A 1 99 ? 5.679 -6.661 -22.679 1.00 94.62 99 ALA A O 1
ATOM 767 N N . VAL A 1 100 ? 5.928 -4.473 -23.058 1.00 94.06 100 VAL A N 1
ATOM 768 C CA . VAL A 1 100 ? 5.643 -4.087 -21.674 1.00 94.06 100 VAL A CA 1
ATOM 769 C C . VAL A 1 100 ? 4.156 -4.244 -21.347 1.00 94.06 100 VAL A C 1
ATOM 771 O O . VAL A 1 100 ? 3.802 -4.965 -20.414 1.00 94.06 100 VAL A O 1
ATOM 774 N N . GLU A 1 101 ? 3.277 -3.613 -22.125 1.00 92.69 101 GLU A N 1
ATOM 775 C CA . GLU A 1 101 ? 1.849 -3.506 -21.809 1.00 92.69 101 GLU A CA 1
ATOM 776 C C . GLU A 1 101 ? 1.096 -4.822 -22.009 1.00 92.69 101 GLU A C 1
ATOM 778 O O . GLU A 1 101 ? 0.281 -5.207 -21.168 1.00 92.69 101 GLU A O 1
ATOM 783 N N . ARG A 1 102 ? 1.348 -5.534 -23.116 1.00 93.38 102 ARG A N 1
ATOM 784 C CA . ARG A 1 102 ? 0.602 -6.760 -23.442 1.00 93.38 102 ARG A CA 1
ATOM 785 C C . ARG A 1 102 ? 1.238 -8.013 -22.860 1.00 93.38 102 ARG A C 1
ATOM 787 O O . ARG A 1 102 ? 0.523 -8.978 -22.590 1.00 93.38 102 ARG A O 1
ATOM 794 N N . HIS A 1 103 ? 2.557 -8.016 -22.670 1.00 93.81 103 HIS A N 1
ATOM 795 C CA . HIS A 1 103 ? 3.289 -9.201 -22.215 1.00 93.81 103 HIS A CA 1
ATOM 796 C C . HIS A 1 103 ? 3.826 -9.094 -20.782 1.00 93.81 103 HIS A C 1
ATOM 798 O O . HIS A 1 103 ? 4.349 -10.083 -20.264 1.00 93.81 103 HIS A O 1
ATOM 804 N N . GLY A 1 104 ? 3.658 -7.948 -20.110 1.00 91.56 104 GLY A N 1
ATOM 805 C CA . GLY A 1 104 ? 4.078 -7.766 -18.718 1.00 91.56 104 GLY A CA 1
ATOM 806 C C . GLY A 1 104 ? 5.590 -7.906 -18.541 1.00 91.56 104 GLY A C 1
ATOM 807 O O . GLY A 1 104 ? 6.056 -8.467 -17.541 1.00 91.56 104 GLY A O 1
ATOM 808 N N . LEU A 1 105 ? 6.356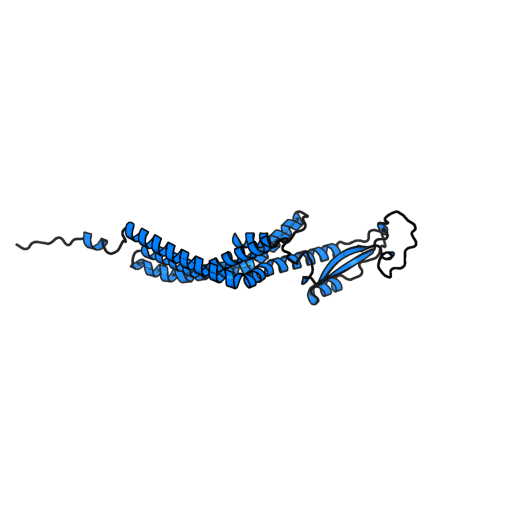 -7.472 -19.542 1.00 94.12 105 LEU A N 1
ATOM 809 C CA . LEU A 1 105 ? 7.812 -7.493 -19.512 1.00 94.12 105 LEU A CA 1
ATOM 810 C C . LEU A 1 105 ? 8.357 -6.172 -18.965 1.00 94.12 105 LEU A C 1
ATOM 812 O O . LEU A 1 105 ? 7.769 -5.113 -19.150 1.00 94.12 105 LEU A O 1
ATOM 816 N N . SER A 1 106 ? 9.510 -6.243 -18.312 1.00 93.50 106 SER A N 1
ATOM 817 C CA . SER A 1 106 ? 10.400 -5.107 -18.109 1.00 93.50 106 SER A CA 1
ATOM 818 C C . SER A 1 106 ? 11.659 -5.301 -18.948 1.00 93.50 106 SER A C 1
ATOM 820 O O . SER A 1 106 ? 11.958 -6.407 -19.421 1.00 93.50 106 SER A O 1
ATOM 822 N N . PHE A 1 107 ? 12.396 -4.215 -19.156 1.00 94.06 107 PHE A N 1
ATOM 823 C CA . PHE A 1 107 ? 13.636 -4.256 -19.910 1.00 94.06 107 PHE A CA 1
ATOM 824 C C . PHE A 1 107 ? 14.700 -3.360 -19.299 1.00 94.06 107 PHE A C 1
ATOM 826 O O . PHE A 1 107 ? 14.400 -2.372 -18.634 1.00 94.06 107 PHE A O 1
ATOM 833 N N . ASP A 1 108 ? 15.947 -3.719 -19.579 1.00 91.50 108 ASP A N 1
ATOM 834 C CA . ASP A 1 108 ? 17.114 -2.882 -19.351 1.00 91.50 108 ASP A CA 1
ATOM 835 C C . ASP A 1 108 ? 17.849 -2.675 -20.668 1.00 91.50 108 ASP A C 1
ATOM 837 O O . ASP A 1 108 ? 18.197 -3.637 -21.357 1.00 91.50 108 ASP A O 1
ATOM 841 N N . LEU A 1 109 ? 18.127 -1.416 -20.996 1.00 92.06 109 LEU A N 1
ATOM 842 C CA . LEU A 1 109 ? 19.006 -1.069 -22.102 1.00 92.06 109 LEU A CA 1
ATOM 843 C C . LEU A 1 109 ? 20.459 -1.132 -21.625 1.00 92.06 109 LEU A C 1
ATOM 845 O O . LEU A 1 109 ? 20.863 -0.392 -20.726 1.00 92.06 109 LEU A O 1
ATOM 849 N N . ARG A 1 110 ? 21.242 -2.033 -22.214 1.00 91.75 110 ARG A N 1
ATOM 850 C CA . ARG A 1 110 ? 22.670 -2.209 -21.926 1.00 91.75 110 ARG A CA 1
ATOM 851 C C . ARG A 1 110 ? 23.461 -2.155 -23.223 1.00 91.75 110 ARG A C 1
ATOM 853 O O . ARG A 1 110 ? 22.902 -2.345 -24.295 1.00 91.75 110 ARG A O 1
ATOM 860 N N . GLU A 1 111 ? 24.761 -1.921 -23.124 1.00 91.31 111 GLU A N 1
ATOM 861 C CA . GLU A 1 111 ? 25.665 -1.981 -24.272 1.00 91.31 111 GLU A CA 1
ATOM 862 C C . GLU A 1 111 ? 26.626 -3.157 -24.093 1.00 91.31 111 GLU A C 1
ATOM 864 O O . GLU A 1 111 ? 27.128 -3.395 -22.990 1.00 91.31 111 GLU A O 1
ATOM 869 N N . VAL A 1 112 ? 26.850 -3.925 -25.157 1.00 90.38 112 VAL A N 1
ATOM 870 C CA . VAL A 1 112 ? 27.670 -5.143 -25.129 1.00 90.38 112 VAL A CA 1
ATOM 871 C C . VAL A 1 112 ? 28.548 -5.241 -26.367 1.00 90.38 112 VAL A C 1
ATOM 873 O O . VAL A 1 112 ? 28.235 -4.685 -27.414 1.00 90.38 112 VAL A O 1
ATOM 876 N N . HIS A 1 113 ? 29.642 -5.994 -26.268 1.00 88.25 113 HIS A N 1
ATOM 877 C CA . HIS A 1 113 ? 30.431 -6.358 -27.440 1.00 88.25 113 HIS A CA 1
ATOM 878 C C . HIS A 1 113 ? 29.771 -7.534 -28.170 1.00 88.25 113 HIS A C 1
ATOM 880 O O . HIS A 1 113 ? 29.752 -8.638 -27.612 1.00 88.25 113 HIS A O 1
ATOM 886 N N . PRO A 1 114 ? 29.294 -7.363 -29.415 1.00 83.19 114 PRO A N 1
ATOM 887 C CA . PRO A 1 114 ? 28.573 -8.414 -30.134 1.00 83.19 114 PRO A CA 1
ATOM 888 C C . PRO A 1 114 ? 29.445 -9.656 -30.365 1.00 83.19 114 PRO A C 1
ATOM 890 O O . PRO A 1 114 ? 28.988 -10.780 -30.173 1.00 83.19 114 PRO A O 1
ATOM 893 N N . GLY A 1 115 ? 30.735 -9.469 -30.669 1.00 81.44 115 GLY A N 1
ATOM 894 C CA . GLY A 1 115 ? 31.694 -10.563 -30.877 1.00 81.44 115 GLY A CA 1
ATOM 895 C C . GLY A 1 115 ? 32.087 -11.335 -29.611 1.00 81.44 115 GLY A C 1
ATOM 896 O O . GLY A 1 115 ? 32.785 -12.338 -29.711 1.00 81.44 115 GLY A O 1
ATOM 897 N N . ARG A 1 116 ? 31.659 -10.890 -28.418 1.00 82.56 116 ARG A N 1
ATOM 898 C CA . ARG A 1 116 ? 31.861 -11.612 -27.145 1.00 82.56 116 ARG A CA 1
ATOM 899 C C . ARG A 1 116 ? 30.600 -12.326 -26.652 1.00 82.56 116 ARG A C 1
ATOM 901 O O . ARG A 1 116 ? 30.636 -12.965 -25.602 1.00 82.56 116 ARG A O 1
ATOM 908 N N . LEU A 1 117 ? 29.489 -12.221 -27.383 1.00 84.19 117 LEU A N 1
ATOM 909 C CA . LEU A 1 117 ? 28.270 -12.967 -27.088 1.00 84.19 117 LEU A CA 1
ATOM 910 C C . LEU A 1 117 ? 28.398 -14.422 -27.579 1.00 84.19 117 LEU A C 1
ATOM 912 O O . LEU A 1 117 ? 29.077 -14.674 -28.576 1.00 84.19 117 LEU A O 1
ATOM 916 N N . PRO A 1 118 ? 27.736 -15.398 -26.929 1.00 82.06 118 PRO A N 1
ATOM 917 C CA . PRO A 1 118 ? 27.709 -16.777 -27.410 1.00 82.06 118 PRO A CA 1
ATOM 918 C C . PRO A 1 118 ? 27.192 -16.861 -28.855 1.00 82.06 118 PRO A C 1
ATOM 920 O O . PRO A 1 118 ? 26.075 -16.436 -29.139 1.00 82.06 118 PRO A O 1
ATOM 923 N N . GLY A 1 119 ? 27.999 -17.412 -29.766 1.00 77.31 119 GLY A N 1
ATOM 924 C CA . GLY A 1 119 ? 27.670 -17.483 -31.197 1.00 77.31 119 GLY A CA 1
ATOM 925 C C . GLY A 1 119 ? 27.965 -16.204 -31.993 1.00 77.31 119 GLY A C 1
ATOM 926 O O . GLY A 1 119 ? 27.714 -16.179 -33.197 1.00 77.31 119 GLY A O 1
ATOM 927 N N . GLY A 1 120 ? 28.514 -15.167 -31.355 1.00 70.81 120 GLY A N 1
ATOM 928 C CA . GLY A 1 120 ? 29.096 -14.020 -32.043 1.00 70.81 120 GLY A CA 1
ATOM 929 C C . GLY A 1 120 ? 30.323 -14.442 -32.849 1.00 70.81 120 GLY A C 1
ATOM 930 O O . GLY A 1 120 ? 31.070 -15.332 -32.441 1.00 70.81 120 GLY A O 1
ATOM 931 N N . GLN A 1 121 ? 30.531 -13.823 -34.011 1.00 63.94 121 GLN A N 1
ATOM 932 C CA . GLN A 1 121 ? 31.801 -13.973 -34.719 1.00 63.94 121 GLN A CA 1
ATOM 933 C C . GLN A 1 121 ? 32.893 -13.355 -33.842 1.00 63.94 121 GLN A C 1
ATOM 935 O O . GLN A 1 121 ? 32.795 -12.179 -33.489 1.00 63.94 121 GLN A O 1
ATOM 940 N N . GLU A 1 122 ? 33.889 -14.157 -33.457 1.00 60.69 122 GLU A N 1
ATOM 941 C CA . GLU A 1 122 ? 35.055 -13.679 -32.717 1.00 60.69 122 GLU A CA 1
ATOM 942 C C . GLU A 1 122 ? 35.650 -12.493 -33.480 1.00 60.69 122 GLU A C 1
ATOM 944 O O . GLU A 1 122 ? 36.109 -12.638 -34.615 1.00 60.69 122 GLU A O 1
ATOM 949 N N . SER A 1 123 ? 35.613 -11.303 -32.876 1.00 54.84 123 SER A N 1
ATOM 950 C CA . SER A 1 123 ? 36.410 -10.197 -33.393 1.00 54.84 123 SER A CA 1
ATOM 951 C C . SER A 1 123 ? 37.873 -10.584 -33.165 1.00 54.84 123 SER A C 1
ATOM 953 O O . SER A 1 123 ? 38.235 -10.855 -32.017 1.00 54.84 123 SER A O 1
ATOM 955 N N . PRO A 1 124 ? 38.716 -10.654 -34.210 1.00 53.84 124 PRO A N 1
ATOM 956 C CA . PRO A 1 124 ? 40.096 -11.115 -34.112 1.00 53.84 124 PRO A CA 1
ATOM 957 C C . PRO A 1 124 ? 41.002 -10.023 -33.525 1.00 53.84 124 PRO A C 1
ATOM 959 O O . PRO A 1 124 ? 42.092 -9.775 -34.037 1.00 53.84 124 PRO A O 1
ATOM 962 N N . SER A 1 125 ? 40.553 -9.312 -32.489 1.00 54.09 125 SER A N 1
ATOM 963 C CA . SER A 1 125 ? 41.387 -8.326 -31.824 1.00 54.09 125 SER A CA 1
ATOM 964 C C . SER A 1 125 ? 42.178 -9.002 -30.706 1.00 54.09 125 SER A C 1
ATOM 966 O O . SER A 1 125 ? 41.706 -9.210 -29.592 1.00 54.09 125 SER A O 1
ATOM 968 N N . ASP A 1 126 ? 43.446 -9.272 -31.016 1.00 55.38 126 ASP A N 1
ATOM 969 C CA . ASP A 1 126 ? 44.579 -9.466 -30.091 1.00 55.38 126 ASP A CA 1
ATOM 970 C C . ASP A 1 126 ? 44.799 -8.252 -29.140 1.00 55.38 126 ASP A C 1
ATOM 972 O O . ASP A 1 126 ? 45.864 -8.073 -28.538 1.00 55.38 126 ASP A O 1
ATOM 976 N N . GLU A 1 127 ? 43.811 -7.366 -29.006 1.00 57.03 127 GLU A N 1
ATOM 977 C CA . GLU A 1 127 ? 43.921 -6.095 -28.310 1.00 57.03 127 GLU A CA 1
ATOM 978 C C . GLU A 1 127 ? 43.620 -6.274 -26.825 1.00 57.03 127 GLU A C 1
ATOM 980 O O . GLU A 1 127 ? 42.542 -6.686 -26.397 1.00 57.03 127 GLU A O 1
ATOM 985 N N . LYS A 1 128 ? 44.616 -5.927 -26.010 1.00 63.28 128 LYS A N 1
ATOM 986 C CA . LYS A 1 128 ? 44.553 -5.948 -24.544 1.00 63.28 128 LYS A CA 1
ATOM 987 C C . LYS A 1 128 ? 43.659 -4.843 -23.957 1.00 63.28 128 LYS A C 1
ATOM 989 O O . LYS A 1 128 ? 43.525 -4.779 -22.738 1.00 63.28 128 LYS A O 1
ATOM 994 N N . GLU A 1 129 ? 43.087 -3.973 -24.788 1.00 75.12 129 GLU A N 1
ATOM 995 C CA . GLU A 1 129 ? 42.391 -2.748 -24.385 1.00 75.12 129 GLU A CA 1
ATOM 996 C C . GLU A 1 129 ? 40.876 -2.839 -24.651 1.00 75.12 129 GLU A C 1
ATOM 998 O O . GLU A 1 129 ? 40.423 -3.550 -25.547 1.00 75.12 129 GLU A O 1
ATOM 1003 N N . PHE A 1 130 ? 40.072 -2.186 -23.809 1.00 81.88 130 PHE A N 1
ATOM 1004 C CA . PHE A 1 130 ? 38.608 -2.244 -23.866 1.00 81.88 130 PHE A CA 1
ATOM 1005 C C . PHE A 1 130 ? 38.071 -1.180 -24.835 1.00 81.88 130 PHE A C 1
ATOM 1007 O O . PHE A 1 130 ? 38.078 0.004 -24.503 1.00 81.88 130 PHE A O 1
ATOM 1014 N N . ASP A 1 131 ? 37.603 -1.598 -26.014 1.00 85.44 131 ASP A N 1
ATOM 1015 C CA . ASP A 1 131 ? 37.079 -0.684 -27.037 1.00 85.44 131 ASP A CA 1
ATOM 1016 C C . ASP A 1 131 ? 35.642 -0.232 -26.731 1.00 85.44 131 ASP A C 1
ATOM 1018 O O . ASP A 1 131 ? 34.671 -0.970 -26.885 1.00 85.44 131 ASP A O 1
ATOM 1022 N N . LEU A 1 132 ? 35.493 1.020 -26.317 1.00 85.94 132 LEU A N 1
ATOM 1023 C CA . LEU A 1 132 ? 34.191 1.593 -26.002 1.00 85.94 132 LEU A CA 1
ATOM 1024 C C . LEU A 1 132 ? 33.297 1.813 -27.232 1.00 85.94 132 LEU A C 1
ATOM 1026 O O . LEU A 1 132 ? 32.075 1.801 -27.086 1.00 85.94 132 LEU A O 1
ATOM 1030 N N . ASP A 1 133 ? 33.868 2.012 -28.419 1.00 86.56 133 ASP A N 1
ATOM 1031 C CA . ASP A 1 133 ? 33.125 2.387 -29.629 1.00 86.56 133 ASP A CA 1
ATOM 1032 C C . ASP A 1 133 ? 32.571 1.173 -30.391 1.00 86.56 133 ASP A C 1
ATOM 1034 O O . ASP A 1 133 ? 31.651 1.311 -31.204 1.00 86.56 133 ASP A O 1
ATOM 1038 N N . ALA A 1 134 ? 33.084 -0.024 -30.088 1.00 85.19 134 ALA A N 1
ATOM 1039 C CA . ALA A 1 134 ? 32.572 -1.308 -30.570 1.00 85.19 134 ALA A CA 1
ATOM 1040 C C . ALA A 1 134 ? 31.368 -1.842 -29.772 1.00 85.19 134 ALA A C 1
ATOM 1042 O O . ALA A 1 134 ? 30.908 -2.960 -30.025 1.00 85.19 134 ALA A O 1
ATOM 1043 N N . LEU A 1 135 ? 30.879 -1.093 -28.783 1.00 89.12 135 LEU A N 1
ATOM 1044 C CA . LEU A 1 135 ? 29.704 -1.473 -28.011 1.00 89.12 135 LEU A CA 1
ATOM 1045 C C . LEU A 1 135 ? 28.419 -1.263 -28.823 1.00 89.12 135 LEU A C 1
ATOM 1047 O O . LEU A 1 135 ? 28.186 -0.197 -29.395 1.00 89.12 135 LEU A O 1
ATOM 1051 N N . GLU A 1 136 ? 27.557 -2.277 -28.827 1.00 89.94 136 GLU A N 1
ATOM 1052 C CA . GLU A 1 136 ? 26.241 -2.234 -29.463 1.00 89.94 136 GLU A CA 1
ATOM 1053 C C . GLU A 1 136 ? 25.121 -2.305 -28.413 1.00 89.94 136 GLU A C 1
ATOM 1055 O O . GLU A 1 136 ? 25.263 -3.015 -27.409 1.00 89.94 136 GLU A O 1
ATOM 1060 N N . PRO A 1 137 ? 23.998 -1.589 -28.615 1.00 92.00 137 PRO A N 1
ATOM 1061 C CA . PRO A 1 137 ? 22.882 -1.608 -27.681 1.00 92.00 137 PRO A CA 1
ATOM 1062 C C . PRO A 1 137 ? 22.122 -2.937 -27.744 1.00 92.00 137 PRO A C 1
ATOM 1064 O O . PRO A 1 137 ? 21.772 -3.437 -28.812 1.00 92.00 137 PRO A O 1
ATOM 1067 N N . ILE A 1 138 ? 21.777 -3.471 -26.578 1.00 91.69 138 ILE A N 1
ATOM 1068 C CA . ILE A 1 138 ? 20.914 -4.637 -26.419 1.00 91.69 138 ILE A CA 1
ATOM 1069 C C . ILE A 1 138 ? 19.838 -4.351 -25.370 1.00 91.69 138 ILE A C 1
ATOM 1071 O O . ILE A 1 138 ? 20.106 -3.769 -24.317 1.00 91.69 138 ILE A O 1
ATOM 1075 N N . LEU A 1 139 ? 18.606 -4.774 -25.657 1.00 92.81 139 LEU A N 1
ATOM 1076 C CA . LEU A 1 139 ? 17.520 -4.772 -24.681 1.00 92.81 139 LEU A CA 1
ATOM 1077 C C . LEU A 1 139 ? 17.476 -6.135 -23.995 1.00 92.81 139 LEU A C 1
ATOM 1079 O O . LEU A 1 139 ? 17.233 -7.162 -24.633 1.00 92.81 139 LEU A O 1
ATOM 1083 N N . LEU A 1 140 ? 17.711 -6.136 -22.688 1.00 92.69 140 LEU A N 1
ATOM 1084 C CA . LEU A 1 140 ? 17.589 -7.317 -21.848 1.00 92.69 140 LEU A CA 1
ATOM 1085 C C . LEU A 1 140 ? 16.163 -7.394 -21.316 1.00 92.69 140 LEU A C 1
ATOM 1087 O O . LEU A 1 140 ? 15.782 -6.617 -20.446 1.00 92.69 140 LEU A O 1
ATOM 1091 N N . TRP A 1 141 ? 15.387 -8.329 -21.852 1.00 93.62 141 TRP A N 1
ATOM 1092 C CA . TRP A 1 141 ? 13.998 -8.548 -21.466 1.00 93.62 141 TRP A CA 1
ATOM 1093 C C . TRP A 1 141 ? 13.885 -9.497 -20.280 1.00 93.62 141 TRP A C 1
ATOM 1095 O O . TRP A 1 141 ? 14.527 -10.549 -20.244 1.00 93.62 141 TRP A O 1
ATOM 1105 N N . GLN A 1 142 ? 12.996 -9.174 -19.348 1.00 94.00 142 GLN A N 1
ATOM 1106 C CA . GLN A 1 142 ? 12.628 -10.066 -18.255 1.00 94.00 142 GLN A CA 1
ATOM 1107 C C . GLN A 1 142 ? 11.155 -9.890 -17.876 1.00 94.00 142 GLN A C 1
ATOM 1109 O O . GLN A 1 142 ? 10.579 -8.831 -18.103 1.00 94.00 142 GLN A O 1
ATOM 1114 N N . PRO A 1 143 ? 10.499 -10.907 -17.294 1.00 93.56 143 PRO A N 1
ATOM 1115 C CA . PRO A 1 143 ? 9.161 -10.720 -16.747 1.00 93.56 143 PRO A CA 1
ATOM 1116 C C . PRO A 1 143 ? 9.185 -9.682 -15.621 1.00 93.56 143 PRO A C 1
ATOM 1118 O O . PRO A 1 143 ? 9.994 -9.819 -14.703 1.00 93.56 143 PRO A O 1
ATOM 1121 N N . LEU A 1 144 ? 8.253 -8.722 -15.618 1.00 88.69 144 LEU A N 1
ATOM 1122 C CA . LEU A 1 144 ? 8.160 -7.692 -14.572 1.00 88.69 144 LEU A CA 1
ATOM 1123 C C . LEU A 1 144 ? 8.036 -8.313 -13.170 1.00 88.69 144 LEU A C 1
ATOM 1125 O O . LEU A 1 144 ? 8.608 -7.833 -12.197 1.00 88.69 144 LEU A O 1
ATOM 1129 N N . ALA A 1 145 ? 7.350 -9.454 -13.074 1.00 85.19 145 ALA A N 1
ATOM 1130 C CA . ALA A 1 145 ? 7.209 -10.211 -11.834 1.00 85.19 145 ALA A CA 1
ATOM 1131 C C . ALA A 1 145 ? 8.531 -10.792 -11.288 1.00 85.19 145 ALA A C 1
ATOM 1133 O O . ALA A 1 145 ? 8.572 -11.167 -10.117 1.00 85.19 145 ALA A O 1
ATOM 1134 N N . ARG A 1 146 ? 9.572 -10.910 -12.123 1.00 86.25 146 ARG A N 1
ATOM 1135 C CA . ARG A 1 146 ? 10.910 -11.413 -11.766 1.00 86.25 146 ARG A CA 1
ATOM 1136 C C . ARG A 1 146 ? 11.963 -10.312 -11.672 1.00 86.25 146 ARG A C 1
ATOM 1138 O O . ARG A 1 146 ? 13.090 -10.613 -11.291 1.00 86.25 146 ARG A O 1
ATOM 1145 N N . ASP A 1 147 ? 11.620 -9.078 -12.022 1.00 86.06 147 ASP A N 1
ATOM 1146 C CA . ASP A 1 147 ? 12.542 -7.954 -11.929 1.00 86.06 147 ASP A CA 1
ATOM 1147 C C . ASP A 1 147 ? 12.897 -7.717 -10.456 1.00 86.06 147 ASP A C 1
ATOM 1149 O O . ASP A 1 147 ? 12.013 -7.450 -9.644 1.00 86.06 147 ASP A O 1
ATOM 1153 N N . SER A 1 148 ? 14.176 -7.827 -10.088 1.00 83.31 148 SER A N 1
ATOM 1154 C CA . SER A 1 148 ? 14.627 -7.656 -8.699 1.00 83.31 148 SER A CA 1
ATOM 1155 C C . SER A 1 148 ? 14.341 -6.262 -8.145 1.00 83.31 148 SER A C 1
ATOM 1157 O O . SER A 1 148 ? 14.265 -6.093 -6.936 1.00 83.31 148 SER A O 1
ATOM 1159 N N . ARG A 1 149 ? 14.157 -5.271 -9.022 1.00 83.81 149 ARG A N 1
ATOM 1160 C CA . ARG A 1 149 ? 13.815 -3.896 -8.650 1.00 83.81 149 ARG A CA 1
ATOM 1161 C C . ARG A 1 149 ? 12.343 -3.720 -8.278 1.00 83.81 149 ARG A C 1
ATOM 1163 O O . ARG A 1 149 ? 11.968 -2.722 -7.683 1.00 83.81 149 ARG A O 1
ATOM 1170 N N . VAL A 1 150 ? 11.496 -4.682 -8.636 1.00 84.62 150 VAL A N 1
ATOM 1171 C CA . VAL A 1 150 ? 10.062 -4.712 -8.289 1.00 84.62 150 VAL A CA 1
ATOM 1172 C C . VAL A 1 150 ? 9.761 -5.875 -7.337 1.00 84.62 150 VAL A C 1
ATOM 1174 O O . VAL A 1 150 ? 8.786 -5.854 -6.584 1.00 84.62 150 VAL A O 1
ATOM 1177 N N . SER A 1 151 ? 10.601 -6.909 -7.359 1.00 77.50 151 SER A N 1
ATOM 1178 C CA . SER A 1 151 ? 10.527 -8.064 -6.481 1.00 77.50 151 SER A CA 1
ATOM 1179 C C . SER A 1 151 ? 11.057 -7.699 -5.106 1.00 77.50 151 SER A C 1
ATOM 1181 O O . SER A 1 151 ? 12.258 -7.655 -4.860 1.00 77.50 151 SER A O 1
ATOM 1183 N N . ILE A 1 152 ? 10.130 -7.520 -4.181 1.00 72.56 152 ILE A N 1
ATOM 1184 C CA . ILE A 1 152 ? 10.427 -7.295 -2.780 1.00 72.56 152 ILE A CA 1
ATOM 1185 C C . ILE A 1 152 ? 11.109 -8.538 -2.201 1.00 72.56 152 ILE A C 1
ATOM 1187 O O . ILE A 1 152 ? 10.488 -9.584 -2.011 1.00 72.56 152 ILE A O 1
ATOM 1191 N N . THR A 1 153 ? 12.396 -8.422 -1.891 1.00 68.44 153 THR A N 1
ATOM 1192 C CA . THR A 1 153 ? 13.140 -9.465 -1.180 1.00 68.44 153 THR A CA 1
ATOM 1193 C C . THR A 1 153 ? 13.321 -9.086 0.282 1.00 68.44 153 THR A C 1
ATOM 1195 O O . THR A 1 153 ? 13.658 -7.949 0.596 1.00 68.44 153 THR A O 1
ATOM 1198 N N . THR A 1 154 ? 13.152 -10.046 1.188 1.00 75.88 154 THR A N 1
ATOM 1199 C CA . THR A 1 154 ? 13.567 -9.891 2.590 1.00 75.88 154 THR A CA 1
ATOM 1200 C C . THR A 1 154 ? 15.026 -10.307 2.728 1.00 75.88 154 THR A C 1
ATOM 1202 O O . THR A 1 154 ? 15.385 -11.396 2.277 1.00 75.88 154 THR A O 1
ATOM 1205 N N . LEU A 1 155 ? 15.860 -9.499 3.385 1.00 72.69 155 LEU A N 1
ATOM 1206 C CA . LEU A 1 155 ? 17.288 -9.815 3.543 1.00 72.69 155 LEU A CA 1
ATOM 1207 C C . LEU A 1 155 ? 17.556 -10.809 4.674 1.00 72.69 155 LEU A C 1
ATOM 1209 O O . LEU A 1 155 ? 18.586 -11.479 4.686 1.00 72.69 155 LEU A O 1
ATOM 1213 N N . SER A 1 156 ? 16.642 -10.908 5.642 1.00 80.38 156 SER A N 1
ATOM 1214 C CA . SER A 1 156 ? 16.792 -11.797 6.792 1.00 80.38 156 SER A CA 1
ATOM 1215 C C . SER A 1 156 ? 15.464 -12.404 7.243 1.00 80.38 156 SER A C 1
ATOM 1217 O O . SER A 1 156 ? 14.394 -11.814 7.088 1.00 80.38 156 SER A O 1
ATOM 1219 N N . ALA A 1 157 ? 15.537 -13.575 7.882 1.00 80.12 157 ALA A N 1
ATOM 1220 C CA . ALA A 1 157 ? 14.372 -14.203 8.507 1.00 80.12 157 ALA A CA 1
ATOM 1221 C C . ALA A 1 157 ? 13.768 -13.331 9.628 1.00 80.12 157 ALA A C 1
ATOM 1223 O O . ALA A 1 157 ? 12.556 -13.346 9.842 1.00 80.12 157 ALA A O 1
ATOM 1224 N N . GLN A 1 158 ? 14.600 -12.537 10.315 1.00 88.88 158 GLN A N 1
ATOM 1225 C CA . GLN A 1 158 ? 14.150 -11.582 11.330 1.00 88.88 158 GLN A CA 1
ATOM 1226 C C . GLN A 1 158 ? 13.268 -10.486 10.721 1.00 88.88 158 GLN A C 1
ATOM 1228 O O . GLN A 1 158 ? 12.243 -10.129 11.300 1.00 88.88 158 GLN A O 1
ATOM 1233 N N . GLU A 1 159 ? 13.646 -9.965 9.554 1.00 88.81 159 GLU A N 1
ATOM 1234 C CA . GLU A 1 159 ? 12.870 -8.947 8.850 1.00 88.81 159 GLU A CA 1
ATOM 1235 C C . GLU A 1 159 ? 11.491 -9.485 8.448 1.00 88.81 159 GLU A C 1
ATOM 1237 O O . GLU A 1 159 ? 10.476 -8.856 8.750 1.00 88.81 159 GLU A O 1
ATOM 1242 N N . ALA A 1 160 ? 11.441 -10.690 7.868 1.00 88.19 160 ALA A N 1
ATOM 1243 C CA . ALA A 1 160 ? 10.194 -11.362 7.500 1.00 88.19 160 ALA A CA 1
ATOM 1244 C C . ALA A 1 160 ? 9.251 -11.548 8.703 1.00 88.19 160 ALA A C 1
ATOM 1246 O O . ALA A 1 160 ? 8.049 -11.282 8.611 1.00 88.19 160 ALA A O 1
ATOM 1247 N N . PHE A 1 161 ? 9.795 -11.948 9.856 1.00 91.69 161 PHE A N 1
ATOM 1248 C CA . PHE A 1 161 ? 9.025 -12.045 11.095 1.00 91.69 161 PHE A CA 1
ATOM 1249 C C . PHE A 1 161 ? 8.490 -10.678 11.549 1.00 91.69 161 PHE A C 1
ATOM 1251 O O . PHE A 1 161 ? 7.313 -10.559 11.889 1.00 91.69 161 PHE A O 1
ATOM 1258 N N . GLY A 1 162 ? 9.321 -9.633 11.511 1.00 92.75 162 GLY A N 1
ATOM 1259 C CA . GLY A 1 162 ? 8.915 -8.275 11.874 1.00 92.75 162 GLY A CA 1
ATOM 1260 C C . GLY A 1 162 ? 7.798 -7.725 10.983 1.00 92.75 162 GLY A C 1
ATOM 1261 O O . GLY A 1 162 ? 6.850 -7.130 11.493 1.00 92.75 162 GLY A O 1
ATOM 1262 N N . ILE A 1 163 ? 7.872 -7.968 9.672 1.00 92.44 163 ILE A N 1
ATOM 1263 C CA . ILE A 1 163 ? 6.822 -7.611 8.705 1.00 92.44 163 ILE A CA 1
ATOM 1264 C C . ILE A 1 163 ? 5.506 -8.292 9.082 1.00 92.44 163 ILE A C 1
ATOM 1266 O O . ILE A 1 163 ? 4.471 -7.640 9.202 1.00 92.44 163 ILE A O 1
ATOM 1270 N N . TYR A 1 164 ? 5.553 -9.600 9.333 1.00 93.25 164 TYR A N 1
ATOM 1271 C CA . TYR A 1 164 ? 4.376 -10.370 9.713 1.00 93.25 164 TYR A CA 1
ATOM 1272 C C . TYR A 1 164 ? 3.727 -9.854 11.006 1.00 93.25 164 TYR A C 1
ATOM 1274 O O . TYR A 1 164 ? 2.513 -9.657 11.043 1.00 93.25 164 TYR A O 1
ATOM 1282 N N . VAL A 1 165 ? 4.522 -9.579 12.046 1.00 95.12 165 VAL A N 1
ATOM 1283 C CA . VAL A 1 165 ? 4.017 -9.040 13.320 1.00 95.12 165 VAL A CA 1
ATOM 1284 C C . VAL A 1 165 ? 3.411 -7.650 13.130 1.00 95.12 165 VAL A C 1
ATOM 1286 O O . VAL A 1 165 ? 2.300 -7.411 13.594 1.00 95.12 165 VAL A O 1
ATOM 1289 N N . LYS A 1 166 ? 4.090 -6.737 12.422 1.00 94.94 166 LYS A N 1
ATOM 1290 C CA . LYS A 1 166 ? 3.560 -5.391 12.140 1.00 94.94 166 LYS A CA 1
ATOM 1291 C C . LYS A 1 166 ? 2.229 -5.460 11.390 1.00 94.94 166 LYS A C 1
ATOM 1293 O O . LYS A 1 166 ? 1.286 -4.771 11.767 1.00 94.94 166 LYS A O 1
ATOM 1298 N N . ALA A 1 167 ? 2.127 -6.326 10.382 1.00 95.75 167 ALA A N 1
ATOM 1299 C CA . ALA A 1 167 ? 0.895 -6.514 9.624 1.00 95.75 167 ALA A CA 1
ATOM 1300 C C . ALA A 1 167 ? -0.231 -7.099 10.491 1.00 95.75 167 ALA A C 1
ATOM 1302 O O . ALA A 1 167 ? -1.362 -6.625 10.413 1.00 95.75 167 ALA A O 1
ATOM 1303 N N . ALA A 1 168 ? 0.078 -8.081 11.348 1.00 96.75 168 ALA A N 1
ATOM 1304 C CA . ALA A 1 168 ? -0.872 -8.661 12.299 1.00 96.75 168 ALA A CA 1
ATOM 1305 C C . ALA A 1 168 ? -1.419 -7.617 13.280 1.00 96.75 168 ALA A C 1
ATOM 1307 O O . ALA A 1 168 ? -2.624 -7.572 13.527 1.00 96.75 168 ALA A O 1
ATOM 1308 N N . LEU A 1 169 ? -0.542 -6.763 13.813 1.00 96.56 169 LEU A N 1
ATOM 1309 C CA . LEU A 1 169 ? -0.924 -5.678 14.715 1.00 96.56 169 LEU A CA 1
ATOM 1310 C C . LEU A 1 169 ? -1.792 -4.637 14.005 1.00 96.56 169 LEU A C 1
ATOM 1312 O O . LEU A 1 169 ? -2.825 -4.251 14.546 1.00 96.56 169 LEU A O 1
ATOM 1316 N N . LEU A 1 170 ? -1.413 -4.234 12.789 1.00 96.25 170 LEU A N 1
ATOM 1317 C CA . LEU A 1 170 ? -2.163 -3.272 11.984 1.00 96.25 170 LEU A CA 1
ATOM 1318 C C . LEU A 1 170 ? -3.581 -3.772 11.685 1.00 96.25 170 LEU A C 1
ATOM 1320 O O . LEU A 1 170 ? -4.558 -3.111 12.035 1.00 96.25 170 LEU A O 1
ATOM 1324 N N . VAL A 1 171 ? -3.717 -4.959 11.082 1.00 96.56 171 VAL A N 1
ATOM 1325 C CA . VAL A 1 171 ? -5.048 -5.496 10.761 1.00 96.56 171 VAL A CA 1
ATOM 1326 C C . VAL A 1 171 ? -5.838 -5.806 12.029 1.00 96.56 171 VAL A C 1
ATOM 1328 O O . VAL A 1 171 ? -7.040 -5.568 12.075 1.00 96.56 171 VAL A O 1
ATOM 1331 N N . GLY A 1 172 ? -5.176 -6.284 13.083 1.00 97.25 172 GLY A N 1
ATOM 1332 C CA . GLY A 1 172 ? -5.827 -6.566 14.352 1.00 97.25 172 GLY A CA 1
ATOM 1333 C C . GLY A 1 172 ? -6.405 -5.316 15.007 1.00 97.25 172 GLY A C 1
ATOM 1334 O O . GLY A 1 172 ? -7.524 -5.358 15.518 1.00 97.25 172 GLY A O 1
ATOM 1335 N N . PHE A 1 173 ? -5.694 -4.190 14.925 1.00 96.88 173 PHE A N 1
ATOM 1336 C CA . PHE A 1 173 ? -6.200 -2.889 15.354 1.00 96.88 173 PHE A CA 1
ATOM 1337 C C . PHE A 1 173 ? -7.399 -2.441 14.512 1.00 96.88 173 PHE A C 1
ATOM 1339 O O . PHE A 1 173 ? -8.419 -2.046 15.072 1.00 96.88 173 PHE A O 1
ATOM 1346 N N . VAL A 1 174 ? -7.328 -2.569 13.183 1.00 97.00 174 VAL A N 1
ATOM 1347 C CA . VAL A 1 174 ? -8.445 -2.228 12.285 1.00 97.00 174 VAL A CA 1
ATOM 1348 C C . VAL A 1 174 ? -9.690 -3.068 12.590 1.00 97.00 174 VAL A C 1
ATOM 1350 O O . VAL A 1 174 ? -10.789 -2.524 12.690 1.00 97.00 174 VAL A O 1
ATOM 1353 N N . LEU A 1 175 ? -9.528 -4.375 12.807 1.00 97.00 175 LEU A N 1
ATOM 1354 C CA . LEU A 1 175 ? -10.621 -5.281 13.176 1.00 97.00 175 LEU A CA 1
ATOM 1355 C C . LEU A 1 175 ? -11.190 -4.976 14.569 1.00 97.00 175 LEU A C 1
ATOM 1357 O O . LEU A 1 175 ? -12.396 -5.102 14.779 1.00 97.00 175 LEU A O 1
ATOM 1361 N N . ALA A 1 176 ? -10.346 -4.557 15.516 1.00 97.81 176 ALA A N 1
ATOM 1362 C CA . ALA A 1 176 ? -10.780 -4.113 16.838 1.00 97.81 176 ALA A CA 1
ATOM 1363 C C . ALA A 1 176 ? -11.428 -2.717 16.821 1.00 97.81 176 ALA A C 1
ATOM 1365 O O . ALA A 1 176 ? -12.185 -2.392 17.736 1.00 97.81 176 ALA A O 1
ATOM 1366 N N . GLY A 1 177 ? -11.166 -1.902 15.794 1.00 97.19 177 GLY A N 1
ATOM 1367 C CA . GLY A 1 177 ? -11.615 -0.514 15.662 1.00 97.19 177 GLY A CA 1
ATOM 1368 C C . GLY A 1 177 ? -13.101 -0.294 15.971 1.00 97.19 177 GLY A C 1
ATOM 1369 O O . GLY A 1 177 ? -13.401 0.515 16.851 1.00 97.19 177 GLY A O 1
ATOM 1370 N N . PRO A 1 178 ? -14.045 -1.037 15.357 1.00 96.75 178 PRO A N 1
ATOM 1371 C CA . PRO A 1 178 ? -15.473 -0.915 15.663 1.00 96.75 178 PRO A CA 1
ATOM 1372 C C . PRO A 1 178 ? -15.807 -1.143 17.144 1.00 96.75 178 PRO A C 1
ATOM 1374 O O . PRO A 1 178 ? -16.627 -0.430 17.721 1.00 96.75 178 PRO A O 1
ATOM 1377 N N . TRP A 1 179 ? -15.145 -2.110 17.787 1.00 97.50 179 TRP A N 1
ATOM 1378 C CA . TRP A 1 179 ? -15.333 -2.387 19.211 1.00 97.50 179 TRP A CA 1
ATOM 1379 C C . TRP A 1 179 ? -14.727 -1.296 20.095 1.00 97.50 179 TRP A C 1
ATOM 1381 O O . TRP A 1 179 ? -15.349 -0.871 21.067 1.00 97.50 179 TRP A O 1
ATOM 1391 N N . ILE A 1 180 ? -13.531 -0.813 19.756 1.00 96.88 180 ILE A N 1
ATOM 1392 C CA . ILE A 1 180 ? -12.864 0.272 20.485 1.00 96.88 180 ILE A CA 1
ATOM 1393 C C . ILE A 1 180 ? -13.712 1.544 20.420 1.00 96.88 180 ILE A C 1
ATOM 1395 O O . ILE A 1 180 ? -13.960 2.158 21.455 1.00 96.88 180 ILE A O 1
ATOM 1399 N N . LEU A 1 181 ? -14.221 1.900 19.237 1.00 96.25 181 LEU A N 1
ATOM 1400 C CA . LEU A 1 181 ? -15.122 3.040 19.059 1.00 96.25 181 LEU A CA 1
ATOM 1401 C C . LEU A 1 181 ? -16.424 2.860 19.840 1.00 96.25 181 LEU A C 1
ATOM 1403 O O . LEU A 1 181 ? -16.887 3.808 20.471 1.00 96.25 181 LEU A O 1
ATOM 1407 N N . TYR A 1 182 ? -16.988 1.650 19.864 1.00 95.19 182 TYR A N 1
ATOM 1408 C CA . TYR A 1 182 ? -18.151 1.347 20.696 1.00 95.19 182 TYR A CA 1
ATOM 1409 C C . TYR A 1 182 ? -17.870 1.598 22.187 1.00 95.19 182 TYR A C 1
ATOM 1411 O O . TYR A 1 182 ? -18.665 2.259 22.856 1.00 95.19 182 TYR A O 1
ATOM 1419 N N . GLN A 1 183 ? -16.738 1.120 22.717 1.00 95.25 183 GLN A N 1
ATOM 1420 C CA . GLN A 1 183 ? -16.379 1.333 24.126 1.00 95.25 183 GLN A CA 1
ATOM 1421 C C . GLN A 1 183 ? -16.075 2.805 24.426 1.00 95.25 183 GLN A C 1
ATOM 1423 O O . GLN A 1 183 ? -16.493 3.313 25.464 1.00 95.25 183 GLN A O 1
ATOM 1428 N N . LEU A 1 184 ? -15.415 3.508 23.500 1.00 92.94 184 LEU A N 1
ATOM 1429 C CA . LEU A 1 184 ? -15.145 4.940 23.608 1.00 92.94 184 LEU A CA 1
ATOM 1430 C C . LEU A 1 184 ? -16.450 5.741 23.699 1.00 92.94 184 LEU A C 1
ATOM 1432 O O . LEU A 1 184 ? -16.620 6.547 24.608 1.00 92.94 184 LEU A O 1
ATOM 1436 N N . TRP A 1 185 ? -17.401 5.481 22.801 1.00 92.81 185 TRP A N 1
ATOM 1437 C CA . TRP A 1 185 ? -18.701 6.150 22.813 1.00 92.81 185 TRP A CA 1
ATOM 1438 C C . TRP A 1 185 ? -19.564 5.758 24.009 1.00 92.81 185 TRP A C 1
ATOM 1440 O O . TRP A 1 185 ? -20.299 6.601 24.512 1.00 92.81 185 TRP A O 1
ATOM 1450 N N . THR A 1 186 ? -19.461 4.520 24.495 1.00 89.44 186 THR A N 1
ATOM 1451 C CA . THR A 1 186 ? -20.153 4.084 25.720 1.00 89.44 186 THR A CA 1
ATOM 1452 C C . THR A 1 186 ? -19.634 4.843 26.939 1.00 89.44 186 THR A C 1
ATOM 1454 O O . THR A 1 186 ? -20.431 5.298 27.754 1.00 89.44 186 THR A O 1
ATOM 1457 N N . PHE A 1 187 ? -18.318 5.043 27.032 1.00 90.81 187 PHE A N 1
ATOM 1458 C CA . PHE A 1 187 ? -17.707 5.865 28.074 1.00 90.81 187 PHE A CA 1
ATOM 1459 C C . PHE A 1 187 ? -18.161 7.329 27.989 1.00 90.81 187 PHE A C 1
ATOM 1461 O O . PHE A 1 187 ? -18.594 7.904 28.986 1.00 90.81 187 PHE A O 1
ATOM 1468 N N . VAL A 1 188 ? -18.135 7.918 26.788 1.00 89.19 188 VAL A N 1
ATOM 1469 C CA . VAL A 1 188 ? -18.627 9.287 26.562 1.00 89.19 188 VAL A CA 1
ATOM 1470 C C . VAL A 1 188 ? -20.101 9.404 26.958 1.00 89.19 188 VAL A C 1
ATOM 1472 O O . VAL A 1 188 ? -20.467 10.318 27.688 1.00 89.19 188 VAL A O 1
ATOM 1475 N N . ALA A 1 189 ? -20.944 8.450 26.547 1.00 87.75 189 ALA A N 1
ATOM 1476 C CA . ALA A 1 189 ? -22.370 8.424 26.876 1.00 87.75 189 ALA A CA 1
ATOM 1477 C C . ALA A 1 189 ? -22.645 8.423 28.378 1.00 87.75 189 ALA A C 1
ATOM 1479 O O . ALA A 1 189 ? -23.709 8.868 28.804 1.00 87.75 189 ALA A O 1
ATOM 1480 N N . ALA A 1 190 ? -21.728 7.888 29.171 1.00 84.44 190 ALA A N 1
ATOM 1481 C CA . ALA A 1 190 ? -21.900 7.785 30.600 1.00 84.44 190 ALA A CA 1
ATOM 1482 C C . ALA A 1 190 ? -21.695 9.131 31.317 1.00 84.44 190 ALA A C 1
ATOM 1484 O O . ALA A 1 190 ? -22.419 9.444 32.258 1.00 84.44 190 ALA A O 1
ATOM 1485 N N . GLY A 1 191 ? -20.830 9.994 30.771 1.00 82.94 191 GLY A N 1
ATOM 1486 C CA . GLY A 1 191 ? -20.678 11.387 31.208 1.00 82.94 191 GLY A CA 1
ATOM 1487 C C . GLY A 1 191 ? -21.734 12.366 30.666 1.00 82.94 191 GLY A C 1
ATOM 1488 O O . GLY A 1 191 ? -21.732 13.525 31.071 1.00 82.94 191 GLY A O 1
ATOM 1489 N N . LEU A 1 192 ? -22.618 11.939 29.753 1.00 82.62 192 LEU A N 1
ATOM 1490 C CA . LEU A 1 192 ? -23.662 12.782 29.149 1.00 82.62 192 LEU A CA 1
ATOM 1491 C C . LEU A 1 192 ? -25.000 12.674 29.894 1.00 82.62 192 LEU A C 1
ATOM 1493 O O . LEU A 1 192 ? -25.383 11.598 30.372 1.00 82.62 192 LEU A O 1
ATOM 1497 N N . TYR A 1 193 ? -25.777 13.764 29.898 1.00 71.38 193 TYR A N 1
ATOM 1498 C CA . TYR A 1 193 ? -27.125 13.747 30.463 1.00 71.38 193 TYR A CA 1
ATOM 1499 C C . TYR A 1 193 ? -28.022 12.735 29.726 1.00 71.38 193 TYR A C 1
ATOM 1501 O O . TYR A 1 193 ? -27.901 12.567 28.509 1.00 71.38 193 TYR A O 1
ATOM 1509 N N . PRO A 1 194 ? -28.981 12.076 30.409 1.00 75.00 194 PRO A N 1
ATOM 1510 C CA . PRO A 1 194 ? -29.816 11.023 29.816 1.00 75.00 194 PRO A CA 1
ATOM 1511 C C . PRO A 1 194 ? -30.515 11.408 28.503 1.00 75.00 194 PRO A C 1
ATOM 1513 O O . PRO A 1 194 ? -30.683 10.563 27.624 1.00 75.00 194 PRO A O 1
ATOM 1516 N N . HIS A 1 195 ? -30.887 12.680 28.345 1.00 77.25 195 HIS A N 1
ATOM 1517 C CA . HIS A 1 195 ? -31.545 13.196 27.144 1.00 77.25 195 HIS A CA 1
ATOM 1518 C C . HIS A 1 195 ? -30.582 13.434 25.963 1.00 77.25 195 HIS A C 1
ATOM 1520 O O . HIS A 1 195 ? -31.021 13.433 24.813 1.00 77.25 195 HIS A O 1
ATOM 1526 N N . GLU A 1 196 ? -29.276 13.566 26.211 1.00 82.12 196 GLU A N 1
ATOM 1527 C CA . GLU A 1 196 ? -28.241 13.770 25.184 1.00 82.12 196 GLU A CA 1
ATOM 1528 C C . GLU A 1 196 ? -27.663 12.445 24.661 1.00 82.12 196 GLU A C 1
ATOM 1530 O O . GLU A 1 196 ? -27.089 12.396 23.572 1.00 82.12 196 GLU A O 1
ATOM 1535 N N . LYS A 1 197 ? -27.892 11.328 25.368 1.00 81.94 197 LYS A N 1
ATOM 1536 C CA . LYS A 1 197 ? -27.425 9.983 24.970 1.00 81.94 197 LYS A CA 1
ATOM 1537 C C . LYS A 1 197 ? -27.938 9.536 23.597 1.00 81.94 197 LYS A C 1
ATOM 1539 O O . LYS A 1 197 ? -27.306 8.714 22.938 1.00 81.94 197 LYS A O 1
ATOM 1544 N N . ARG A 1 198 ? -29.042 10.113 23.104 1.00 84.25 198 ARG A N 1
ATOM 1545 C CA . ARG A 1 198 ? -29.540 9.869 21.737 1.00 84.25 198 ARG A CA 1
ATOM 1546 C C . ARG A 1 198 ? -28.504 10.241 20.669 1.00 84.25 198 ARG A C 1
ATOM 1548 O O . ARG A 1 198 ? -28.442 9.572 19.640 1.00 84.25 198 ARG A O 1
ATOM 1555 N N . LEU A 1 199 ? -27.686 11.265 20.915 1.00 87.19 199 LEU A N 1
ATOM 1556 C CA . LEU A 1 199 ? -26.658 11.726 19.982 1.00 87.19 199 LEU A CA 1
ATOM 1557 C C . LEU A 1 199 ? -25.562 10.668 19.779 1.00 87.19 199 LEU A C 1
ATOM 1559 O O . LEU A 1 199 ? -25.069 10.485 18.668 1.00 87.19 199 LEU A O 1
ATOM 1563 N N . VAL A 1 200 ? -25.254 9.894 20.822 1.00 87.94 200 VAL A N 1
ATOM 1564 C CA . VAL A 1 200 ? -24.272 8.800 20.774 1.00 87.94 200 VAL A CA 1
ATOM 1565 C C . VAL A 1 200 ? -24.697 7.716 19.785 1.00 87.94 200 VAL A C 1
ATOM 1567 O O . VAL A 1 200 ? -23.882 7.244 18.995 1.00 87.94 200 VAL A O 1
ATOM 1570 N N . HIS A 1 201 ? -25.983 7.360 19.756 1.00 87.12 201 HIS A N 1
ATOM 1571 C CA . HIS A 1 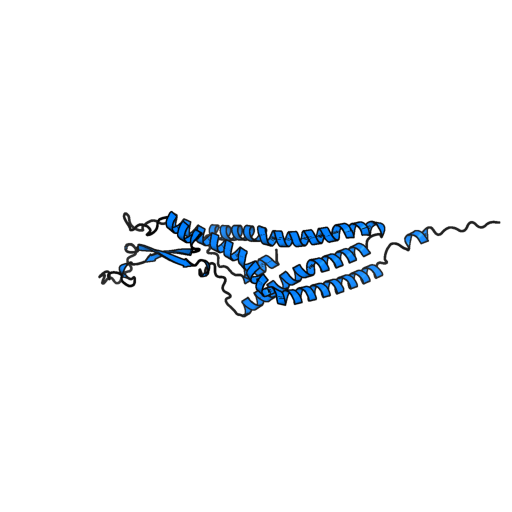201 ? -26.500 6.367 18.810 1.00 87.12 201 HIS A CA 1
ATOM 1572 C C . HIS A 1 201 ? -26.458 6.833 17.349 1.00 87.12 201 HIS A C 1
ATOM 1574 O O . HIS A 1 201 ? -26.449 5.993 16.452 1.00 87.12 201 HIS A O 1
ATOM 1580 N N . LEU A 1 202 ? -26.401 8.147 17.104 1.00 90.19 202 LEU A N 1
ATOM 1581 C CA . LEU A 1 202 ? -26.189 8.705 15.770 1.00 90.19 202 LEU A CA 1
ATOM 1582 C C . LEU A 1 202 ? -24.697 8.734 15.405 1.00 90.19 202 LEU A C 1
ATOM 1584 O O . LEU A 1 202 ? -24.327 8.337 14.303 1.00 90.19 202 LEU A O 1
ATOM 1588 N N . PHE A 1 203 ? -23.829 9.163 16.324 1.00 92.38 203 PHE A N 1
ATOM 1589 C CA . PHE A 1 203 ? -22.397 9.306 16.049 1.00 92.38 203 PHE A CA 1
ATOM 1590 C C . PHE A 1 203 ? -21.617 7.990 16.034 1.00 92.38 203 PHE A C 1
ATOM 1592 O O . PHE A 1 203 ? -20.621 7.885 15.320 1.00 92.38 203 PHE A O 1
ATOM 1599 N N . LEU A 1 204 ? -22.045 6.966 16.770 1.00 93.06 204 LEU A N 1
ATOM 1600 C CA . LEU A 1 204 ? -21.380 5.661 16.791 1.00 93.06 204 LEU A CA 1
ATOM 1601 C C . LEU A 1 204 ? -21.312 4.993 15.401 1.00 93.06 204 LEU A C 1
ATOM 1603 O O . LEU A 1 204 ? -20.205 4.656 14.968 1.00 93.06 204 LEU A O 1
ATOM 1607 N N . PRO A 1 205 ? -22.424 4.818 14.655 1.00 95.00 205 PRO A N 1
ATOM 1608 C CA . PRO A 1 205 ? -22.351 4.244 13.313 1.00 95.00 205 PRO A CA 1
ATOM 1609 C C . PRO A 1 205 ? -21.623 5.166 12.328 1.00 95.00 205 PRO A C 1
ATOM 1611 O O . PRO A 1 205 ? -20.888 4.672 11.478 1.00 95.00 205 PRO A O 1
ATOM 1614 N N . VAL A 1 206 ? -21.755 6.492 12.467 1.00 97.00 206 VAL A N 1
ATOM 1615 C CA . VAL A 1 206 ? -21.048 7.460 11.610 1.00 97.00 206 VAL A CA 1
ATOM 1616 C C . VAL A 1 206 ? -19.535 7.384 11.816 1.00 97.00 206 VAL A C 1
ATOM 1618 O O . VAL A 1 206 ? -18.797 7.298 10.843 1.00 97.00 206 VAL A O 1
ATOM 1621 N N . SER A 1 207 ? -19.061 7.363 13.062 1.00 96.25 207 SER A N 1
ATOM 1622 C CA . SER A 1 207 ? -17.629 7.258 13.380 1.00 96.25 207 SER A CA 1
ATOM 1623 C C . SER A 1 207 ? -17.043 5.913 12.962 1.00 96.25 207 SER A C 1
ATOM 1625 O O . SER A 1 207 ? -15.962 5.879 12.385 1.00 96.25 207 SER A O 1
ATOM 1627 N N . THR A 1 208 ? -17.775 4.815 13.168 1.00 96.31 208 THR A N 1
ATOM 1628 C CA . THR A 1 208 ? -17.363 3.486 12.690 1.00 96.31 208 THR A CA 1
ATOM 1629 C C . THR A 1 208 ? -17.286 3.452 11.162 1.00 96.31 208 THR A C 1
ATOM 1631 O O . THR A 1 208 ? -16.307 2.963 10.602 1.00 96.31 208 THR A O 1
ATOM 1634 N N . GLY A 1 209 ? -18.285 4.017 10.478 1.00 97.69 209 GLY A N 1
ATOM 1635 C CA . GLY A 1 209 ? -18.293 4.140 9.022 1.00 97.69 209 GLY A CA 1
ATOM 1636 C C . GLY A 1 209 ? -17.145 5.004 8.505 1.00 97.69 209 GLY A C 1
ATOM 1637 O O . GLY A 1 209 ? -16.467 4.605 7.566 1.00 97.69 209 GLY A O 1
ATOM 1638 N N . LEU A 1 210 ? -16.874 6.142 9.148 1.00 97.25 210 LEU A N 1
ATOM 1639 C CA . LEU A 1 210 ? -15.785 7.044 8.776 1.00 97.25 210 LEU A CA 1
ATOM 1640 C C . LEU A 1 210 ? -14.407 6.428 9.039 1.00 97.25 210 LEU A C 1
ATOM 1642 O O . LEU A 1 210 ? -13.503 6.625 8.239 1.00 97.25 210 LEU A O 1
ATOM 1646 N N . PHE A 1 211 ? -14.252 5.646 10.109 1.00 97.38 211 PHE A N 1
ATOM 1647 C CA . PHE A 1 211 ? -13.029 4.890 10.380 1.00 97.38 211 PHE A CA 1
ATOM 1648 C C . PHE A 1 211 ? -12.741 3.883 9.262 1.00 97.38 211 PHE A C 1
ATOM 1650 O O . PHE A 1 211 ? -11.657 3.893 8.685 1.00 97.38 211 PHE A O 1
ATOM 1657 N N . LEU A 1 212 ? -13.729 3.058 8.897 1.00 97.31 212 LEU A N 1
ATOM 1658 C CA . LEU A 1 212 ? -13.575 2.086 7.811 1.00 97.31 212 LEU A CA 1
ATOM 1659 C C . LEU A 1 212 ? -13.393 2.767 6.450 1.00 97.31 212 LEU A C 1
ATOM 1661 O O . LEU A 1 212 ? -12.579 2.320 5.646 1.00 97.31 212 LEU A O 1
ATOM 1665 N N . ALA A 1 213 ? -14.111 3.864 6.203 1.00 97.81 213 ALA A N 1
ATOM 1666 C CA . ALA A 1 213 ? -13.933 4.675 5.007 1.00 97.81 213 ALA A CA 1
ATOM 1667 C C . ALA A 1 213 ? -12.536 5.305 4.957 1.00 97.81 213 ALA A C 1
ATOM 1669 O O . ALA A 1 213 ? -11.945 5.341 3.887 1.00 97.81 213 ALA A O 1
ATOM 1670 N N . GLY A 1 214 ? -11.986 5.744 6.091 1.00 96.81 214 GLY A N 1
ATOM 1671 C CA . GLY A 1 214 ? -10.623 6.258 6.203 1.00 96.81 214 GLY A CA 1
ATOM 1672 C C . GLY A 1 214 ? -9.580 5.192 5.881 1.00 96.81 214 GLY A C 1
ATOM 1673 O O . GLY A 1 214 ? -8.717 5.429 5.042 1.00 96.81 214 GLY A O 1
ATOM 1674 N N . VAL A 1 215 ? -9.712 3.990 6.454 1.00 96.00 215 VAL A N 1
ATOM 1675 C CA . VAL A 1 215 ? -8.851 2.839 6.122 1.00 96.00 215 VAL A CA 1
ATOM 1676 C C . VAL A 1 215 ? -8.950 2.488 4.632 1.00 96.00 215 VAL A C 1
ATOM 1678 O O . VAL A 1 215 ? -7.934 2.268 3.976 1.00 96.00 215 VAL A O 1
ATOM 1681 N N . GLY A 1 216 ? -10.164 2.472 4.073 1.00 95.88 216 GLY A N 1
ATOM 1682 C CA . GLY A 1 216 ? -10.383 2.231 2.646 1.00 95.88 216 GLY A CA 1
ATOM 1683 C C . GLY A 1 216 ? -9.769 3.318 1.761 1.00 95.88 216 GLY A C 1
ATOM 1684 O O . GLY A 1 216 ? -9.072 3.007 0.801 1.00 95.88 216 GLY A O 1
ATOM 1685 N N . LEU A 1 217 ? -9.975 4.592 2.097 1.00 96.56 217 LEU A N 1
ATOM 1686 C CA . LEU A 1 217 ? -9.403 5.737 1.386 1.00 96.56 217 LEU A CA 1
ATOM 1687 C C . LEU A 1 217 ? -7.872 5.685 1.403 1.00 96.56 217 LEU A C 1
ATOM 1689 O O . LEU A 1 217 ? -7.241 5.893 0.366 1.00 96.56 217 LEU A O 1
ATOM 1693 N N . ALA A 1 218 ? -7.285 5.371 2.561 1.00 94.56 218 ALA A N 1
ATOM 1694 C CA . ALA A 1 218 ? -5.847 5.217 2.704 1.00 94.56 218 ALA A CA 1
ATOM 1695 C C . ALA A 1 218 ? -5.315 4.140 1.748 1.00 94.56 218 ALA A C 1
ATOM 1697 O O . ALA A 1 218 ? -4.409 4.404 0.958 1.00 94.56 218 ALA A O 1
ATOM 1698 N N . PHE A 1 219 ? -5.952 2.965 1.757 1.00 92.75 219 PHE A N 1
ATOM 1699 C CA . PHE A 1 219 ? -5.541 1.829 0.942 1.00 92.75 219 PHE A CA 1
ATOM 1700 C C . PHE A 1 219 ? -5.705 2.055 -0.570 1.00 92.75 219 PHE A C 1
ATOM 1702 O O . PHE A 1 219 ? -4.805 1.718 -1.332 1.00 92.75 219 PHE A O 1
ATOM 1709 N N . PHE A 1 220 ? -6.843 2.601 -1.010 1.00 93.44 220 PHE A N 1
ATOM 1710 C CA . PHE A 1 220 ? -7.178 2.703 -2.438 1.00 93.44 220 PHE A CA 1
ATOM 1711 C C . PHE A 1 220 ? -6.692 3.982 -3.123 1.00 93.44 220 PHE A C 1
ATOM 1713 O O . PHE A 1 220 ? -6.673 4.023 -4.347 1.00 93.44 220 PHE A O 1
ATOM 1720 N N . PHE A 1 221 ? -6.358 5.033 -2.370 1.00 94.56 221 PHE A N 1
ATOM 1721 C CA . PHE A 1 221 ? -5.995 6.328 -2.955 1.00 94.56 221 PHE A CA 1
ATOM 1722 C C . PHE A 1 221 ? -4.706 6.891 -2.371 1.00 94.56 221 PHE A C 1
ATOM 1724 O O . PHE A 1 221 ? -3.813 7.286 -3.118 1.00 94.56 221 PHE A O 1
ATOM 1731 N N . VAL A 1 222 ? -4.593 6.945 -1.040 1.00 95.44 222 VAL A N 1
ATOM 1732 C CA . VAL A 1 222 ? -3.453 7.620 -0.401 1.00 95.44 222 VAL A CA 1
ATOM 1733 C C . VAL A 1 222 ? -2.152 6.873 -0.670 1.00 95.44 222 VAL A C 1
ATOM 1735 O O . VAL A 1 222 ? -1.151 7.517 -0.966 1.00 95.44 222 VAL A O 1
ATOM 1738 N N . PHE A 1 223 ? -2.149 5.540 -0.609 1.00 94.38 223 PHE A N 1
ATOM 1739 C CA . PHE A 1 223 ? -0.935 4.758 -0.849 1.00 94.38 223 PHE A CA 1
ATOM 1740 C C . PHE A 1 223 ? -0.370 4.980 -2.252 1.00 94.38 223 PHE A C 1
ATOM 1742 O O . PHE A 1 223 ? 0.802 5.332 -2.367 1.00 94.38 223 PHE A O 1
ATOM 1749 N N . ASP A 1 224 ? -1.192 4.853 -3.295 1.00 92.81 224 ASP A N 1
ATOM 1750 C CA . ASP A 1 224 ? -0.750 5.058 -4.679 1.00 92.81 224 ASP A CA 1
ATOM 1751 C C . ASP A 1 224 ? -0.252 6.496 -4.902 1.00 92.81 224 ASP A C 1
ATOM 1753 O O . ASP A 1 224 ? 0.810 6.707 -5.488 1.00 92.81 224 ASP A O 1
ATOM 1757 N N . PHE A 1 225 ? -0.964 7.492 -4.361 1.00 94.25 225 PHE A N 1
ATOM 1758 C CA . PHE A 1 225 ? -0.563 8.898 -4.452 1.00 94.25 225 PHE A CA 1
ATOM 1759 C C . PHE A 1 225 ? 0.785 9.172 -3.772 1.00 94.25 225 PHE A C 1
ATOM 1761 O O . PHE A 1 225 ? 1.667 9.805 -4.356 1.00 94.25 225 PHE A O 1
ATOM 1768 N N . VAL A 1 226 ? 0.958 8.696 -2.536 1.00 94.56 226 VAL A N 1
ATOM 1769 C CA . VAL A 1 226 ? 2.189 8.913 -1.772 1.00 94.56 226 VAL A CA 1
ATOM 1770 C C . VAL A 1 226 ? 3.363 8.190 -2.422 1.00 94.56 226 VAL A C 1
ATOM 1772 O O . VAL A 1 226 ? 4.437 8.773 -2.532 1.00 94.56 226 VAL A O 1
ATOM 1775 N N . LEU A 1 227 ? 3.176 6.954 -2.886 1.00 94.00 227 LEU A N 1
ATOM 1776 C CA . LEU A 1 227 ? 4.227 6.201 -3.567 1.00 94.00 227 LEU A CA 1
ATOM 1777 C C . LEU A 1 227 ? 4.676 6.896 -4.853 1.00 94.00 227 LEU A C 1
ATOM 1779 O O . LEU A 1 227 ? 5.877 7.076 -5.047 1.00 94.00 227 LEU A O 1
ATOM 1783 N N . ALA A 1 228 ? 3.736 7.348 -5.687 1.00 92.56 228 ALA A N 1
ATOM 1784 C CA . ALA A 1 228 ? 4.055 8.102 -6.898 1.00 92.56 228 ALA A CA 1
ATOM 1785 C C . ALA A 1 228 ? 4.868 9.367 -6.578 1.00 92.56 228 ALA A C 1
ATOM 1787 O O . ALA A 1 228 ? 5.883 9.633 -7.221 1.00 92.56 228 ALA A O 1
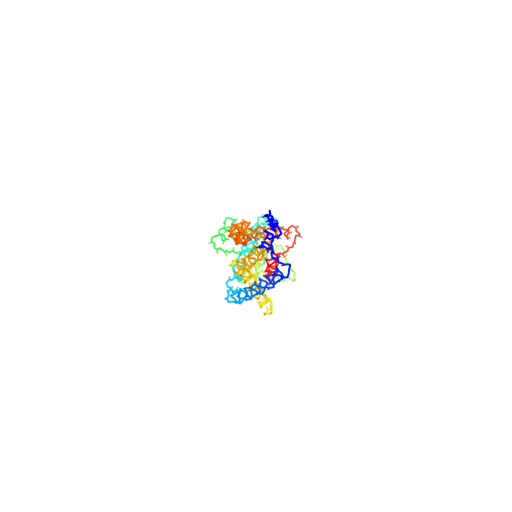ATOM 1788 N N . TYR A 1 229 ? 4.474 10.107 -5.536 1.00 93.50 229 TYR A N 1
ATOM 1789 C CA . TYR A 1 229 ? 5.215 11.279 -5.077 1.00 93.50 229 TYR A CA 1
ATOM 1790 C C . TYR A 1 229 ? 6.626 10.928 -4.578 1.00 93.50 229 TYR A C 1
ATOM 1792 O O . TYR A 1 229 ? 7.594 11.576 -4.971 1.00 93.50 229 TYR A O 1
ATOM 1800 N N . LEU A 1 230 ? 6.766 9.906 -3.726 1.00 93.00 230 LEU A N 1
ATOM 1801 C CA . LEU A 1 230 ? 8.058 9.503 -3.162 1.00 93.00 230 LEU A CA 1
ATOM 1802 C C . LEU A 1 230 ? 9.033 9.016 -4.241 1.00 93.00 230 LEU A C 1
ATOM 1804 O O . LEU A 1 230 ? 10.221 9.331 -4.171 1.00 93.00 230 LEU A O 1
ATOM 1808 N N . LEU A 1 231 ? 8.553 8.268 -5.237 1.00 92.94 231 LEU A N 1
ATOM 1809 C CA . LEU A 1 231 ? 9.381 7.779 -6.341 1.00 92.94 231 LEU A CA 1
ATOM 1810 C C . LEU A 1 231 ? 9.808 8.920 -7.271 1.00 92.94 231 LEU A C 1
ATOM 1812 O O . LEU A 1 231 ? 10.997 9.044 -7.561 1.00 92.94 231 LEU A O 1
ATOM 1816 N N . ALA A 1 232 ? 8.882 9.811 -7.639 1.00 91.38 232 ALA A N 1
ATOM 1817 C CA . ALA A 1 232 ? 9.208 11.011 -8.410 1.00 91.38 232 ALA A CA 1
ATOM 1818 C C . ALA A 1 232 ? 10.219 11.910 -7.673 1.00 91.38 232 ALA A C 1
ATOM 1820 O O . ALA A 1 232 ? 11.126 12.479 -8.277 1.00 91.38 232 ALA A O 1
ATOM 1821 N N . PHE A 1 233 ? 10.106 12.009 -6.347 1.00 93.25 233 PHE A N 1
ATOM 1822 C CA . PHE A 1 233 ? 11.061 12.749 -5.529 1.00 93.25 233 PHE A CA 1
ATOM 1823 C C . PHE A 1 233 ? 12.459 12.106 -5.512 1.00 93.25 233 PHE A C 1
ATOM 1825 O O . PHE A 1 233 ? 13.455 12.822 -5.588 1.00 93.25 233 PHE A O 1
ATOM 1832 N N . ASN A 1 234 ? 12.556 10.772 -5.446 1.00 91.38 234 ASN A N 1
ATOM 1833 C CA . ASN A 1 234 ? 13.843 10.067 -5.543 1.00 91.38 234 ASN A CA 1
ATOM 1834 C C . ASN A 1 234 ? 14.522 10.308 -6.893 1.00 91.38 234 ASN A C 1
ATOM 1836 O O . ASN A 1 234 ? 15.717 10.596 -6.946 1.00 91.38 234 ASN A O 1
ATOM 1840 N N . GLU A 1 235 ? 13.745 10.250 -7.972 1.00 88.75 235 GLU A N 1
ATOM 1841 C CA . GLU A 1 235 ? 14.234 10.520 -9.320 1.00 88.75 235 GLU A CA 1
ATOM 1842 C C . GLU A 1 235 ? 14.740 11.954 -9.469 1.00 88.75 235 GLU A C 1
ATOM 1844 O O . GLU A 1 235 ? 15.826 12.176 -9.999 1.00 88.75 235 GLU A O 1
ATOM 1849 N N . TRP A 1 236 ? 14.006 12.923 -8.921 1.00 90.25 236 TRP A N 1
ATOM 1850 C CA . TRP A 1 236 ? 14.433 14.319 -8.899 1.00 90.25 236 TRP A CA 1
ATOM 1851 C C . TRP A 1 236 ? 15.776 14.522 -8.175 1.00 90.25 236 TRP A C 1
ATOM 1853 O O . TRP A 1 236 ? 16.563 15.387 -8.560 1.00 90.25 236 TRP A O 1
ATOM 1863 N N . LEU A 1 237 ? 16.072 13.701 -7.164 1.00 92.44 237 LEU A N 1
ATOM 1864 C CA . LEU A 1 237 ? 17.367 13.682 -6.475 1.00 92.44 237 LEU A CA 1
ATOM 1865 C C . LEU A 1 237 ? 18.458 12.891 -7.220 1.00 92.44 237 LEU A C 1
ATOM 1867 O O . LEU A 1 237 ? 19.614 12.914 -6.795 1.00 92.44 237 LEU A O 1
ATOM 1871 N N . GLY A 1 238 ? 18.119 12.191 -8.305 1.00 86.75 238 GLY A N 1
ATOM 1872 C CA . GLY A 1 238 ? 19.029 11.306 -9.032 1.00 86.75 238 GLY A CA 1
ATOM 1873 C C . GLY A 1 238 ? 19.374 10.023 -8.271 1.00 86.75 238 GLY A C 1
ATOM 1874 O O . GLY A 1 238 ? 20.443 9.455 -8.493 1.00 86.75 238 GLY A O 1
ATOM 1875 N N . LEU A 1 239 ? 18.508 9.588 -7.348 1.00 87.81 239 LEU A N 1
ATOM 1876 C CA . LEU A 1 239 ? 18.695 8.378 -6.550 1.00 87.81 239 LEU A CA 1
ATOM 1877 C C . LEU A 1 239 ? 17.853 7.229 -7.104 1.00 87.81 239 LEU A C 1
ATOM 1879 O O . LEU A 1 239 ? 16.686 7.402 -7.456 1.00 87.81 239 LEU A O 1
ATOM 1883 N N . ASP A 1 240 ? 18.439 6.034 -7.130 1.00 82.31 240 ASP A N 1
ATOM 1884 C CA . ASP A 1 240 ? 17.713 4.815 -7.469 1.00 82.31 240 ASP A CA 1
ATOM 1885 C C . ASP A 1 240 ? 16.915 4.340 -6.249 1.00 82.31 240 ASP A C 1
ATOM 1887 O O . ASP A 1 240 ? 17.517 4.093 -5.199 1.00 82.31 240 ASP A O 1
ATOM 1891 N N . PRO A 1 241 ? 15.580 4.197 -6.350 1.00 85.06 241 PRO A N 1
ATOM 1892 C CA . PRO A 1 241 ? 14.799 3.682 -5.237 1.00 85.06 241 PRO A CA 1
ATOM 1893 C C . PRO A 1 241 ? 15.150 2.211 -4.988 1.00 85.06 241 PRO A C 1
ATOM 1895 O O . PRO A 1 241 ? 15.226 1.417 -5.923 1.00 85.06 241 PRO A O 1
ATOM 1898 N N . ASP A 1 242 ? 15.345 1.843 -3.722 1.00 83.06 242 ASP A N 1
ATOM 1899 C CA . ASP A 1 242 ? 15.521 0.454 -3.287 1.00 83.06 242 ASP A CA 1
ATOM 1900 C C . ASP A 1 242 ? 14.266 0.015 -2.516 1.00 83.06 242 ASP A C 1
ATOM 1902 O O . ASP A 1 242 ? 13.993 0.538 -1.429 1.00 83.06 242 ASP A O 1
ATOM 1906 N N . PRO A 1 243 ? 13.437 -0.886 -3.064 1.00 80.69 243 PRO A N 1
ATOM 1907 C CA . PRO A 1 243 ? 12.141 -1.190 -2.476 1.00 80.69 243 PRO A CA 1
ATOM 1908 C C . PRO A 1 243 ? 12.256 -2.086 -1.239 1.00 80.69 243 PRO A C 1
ATOM 1910 O O . PRO A 1 243 ? 12.611 -3.263 -1.317 1.00 80.69 243 PRO A O 1
ATOM 1913 N N . ARG A 1 244 ? 11.858 -1.559 -0.076 1.00 86.25 244 ARG A N 1
ATOM 1914 C CA . ARG A 1 244 ? 11.857 -2.299 1.197 1.00 86.25 244 ARG A CA 1
ATOM 1915 C C . ARG A 1 244 ? 10.463 -2.379 1.796 1.00 86.25 244 ARG A C 1
ATOM 1917 O O . ARG A 1 244 ? 9.917 -1.398 2.294 1.00 86.25 244 ARG A O 1
ATOM 1924 N N . ILE A 1 245 ? 9.896 -3.585 1.828 1.00 86.56 245 ILE A N 1
ATOM 1925 C CA . ILE A 1 245 ? 8.568 -3.814 2.424 1.00 86.56 245 ILE A CA 1
ATOM 1926 C C . ILE A 1 245 ? 8.536 -3.549 3.927 1.00 86.56 245 ILE A C 1
ATOM 1928 O O . ILE A 1 245 ? 7.504 -3.159 4.458 1.00 86.56 245 ILE A O 1
ATOM 1932 N N . SER A 1 246 ? 9.650 -3.747 4.630 1.00 88.44 246 SER A N 1
ATOM 1933 C CA . SER A 1 246 ? 9.742 -3.476 6.064 1.00 88.44 246 SER A CA 1
ATOM 1934 C C . SER A 1 246 ? 9.617 -1.982 6.380 1.00 88.44 246 SER A C 1
ATOM 1936 O O . SER A 1 246 ? 8.996 -1.628 7.390 1.00 88.44 246 SER A O 1
ATOM 1938 N N . GLU A 1 247 ? 10.164 -1.131 5.510 1.00 89.06 247 GLU A N 1
ATOM 1939 C CA . GLU A 1 247 ? 10.054 0.329 5.562 1.00 89.06 247 GLU A CA 1
ATOM 1940 C C . GLU A 1 247 ? 8.674 0.785 5.107 1.00 89.06 247 GLU A C 1
ATOM 1942 O O . GLU A 1 247 ? 8.011 1.522 5.833 1.00 89.06 247 GLU A O 1
ATOM 1947 N N . TRP A 1 248 ? 8.189 0.262 3.978 1.00 90.44 248 TRP A N 1
ATOM 1948 C CA . TRP A 1 248 ? 6.842 0.541 3.485 1.00 90.44 248 TRP A CA 1
ATOM 1949 C C . TRP A 1 248 ? 5.761 0.184 4.507 1.00 90.44 248 TRP A C 1
ATOM 1951 O O . TRP A 1 248 ? 4.896 0.998 4.806 1.00 90.44 248 TRP A O 1
ATOM 1961 N N . LEU A 1 249 ? 5.834 -0.997 5.122 1.00 91.38 249 LEU A N 1
ATOM 1962 C CA . LEU A 1 249 ? 4.886 -1.391 6.160 1.00 91.38 249 LEU A CA 1
ATOM 1963 C C . LEU A 1 249 ? 5.025 -0.528 7.421 1.00 91.38 249 LEU A C 1
ATOM 1965 O O . LEU A 1 249 ? 4.041 -0.288 8.113 1.00 91.38 249 LEU A O 1
ATOM 1969 N N . GLY A 1 250 ? 6.238 -0.062 7.732 1.00 91.50 250 GLY A N 1
ATOM 1970 C CA . GLY A 1 250 ? 6.454 0.919 8.793 1.00 91.50 250 GLY A CA 1
ATOM 1971 C C . GLY A 1 250 ? 5.763 2.248 8.492 1.00 91.50 250 GLY A C 1
ATOM 1972 O O . GLY A 1 250 ? 5.095 2.791 9.365 1.00 91.50 250 GLY A O 1
ATOM 1973 N N . PHE A 1 251 ? 5.873 2.724 7.254 1.00 91.75 251 PHE A N 1
ATOM 1974 C CA . PHE A 1 251 ? 5.196 3.925 6.779 1.00 91.75 251 PHE A CA 1
ATOM 1975 C C . PHE A 1 251 ? 3.669 3.775 6.830 1.00 91.75 251 PHE A C 1
ATOM 1977 O O . PHE A 1 251 ? 2.991 4.613 7.414 1.00 91.75 251 PHE A O 1
ATOM 1984 N N . VAL A 1 252 ? 3.138 2.664 6.313 1.00 92.88 252 VAL A N 1
ATOM 1985 C CA . VAL A 1 252 ? 1.703 2.331 6.348 1.00 92.88 252 VAL A CA 1
ATOM 1986 C C . VAL A 1 252 ? 1.157 2.258 7.774 1.00 92.88 252 VAL A C 1
ATOM 1988 O O . VAL A 1 252 ? 0.010 2.607 7.998 1.00 92.88 252 VAL A O 1
ATOM 1991 N N . LEU A 1 253 ? 1.955 1.801 8.741 1.00 92.00 253 LEU A N 1
ATOM 1992 C CA . LEU A 1 253 ? 1.533 1.730 10.142 1.00 92.00 253 LEU A CA 1
ATOM 1993 C C . LEU A 1 253 ? 1.414 3.116 10.794 1.00 92.00 253 LEU A C 1
ATOM 1995 O O . LEU A 1 253 ? 0.648 3.273 11.741 1.00 92.00 253 LEU A O 1
ATOM 1999 N N . ILE A 1 254 ? 2.200 4.088 10.328 1.00 90.25 254 ILE A N 1
ATOM 2000 C CA . ILE A 1 254 ? 2.185 5.466 10.836 1.00 90.25 254 ILE A CA 1
ATOM 2001 C C . ILE A 1 254 ? 1.015 6.267 10.248 1.00 90.25 254 ILE A C 1
ATOM 2003 O O . ILE A 1 254 ? 0.523 7.177 10.917 1.00 90.25 254 ILE A O 1
ATOM 2007 N N . LEU A 1 255 ? 0.615 5.956 9.013 1.00 86.62 255 LEU A N 1
ATOM 2008 C CA . LEU A 1 255 ? -0.449 6.639 8.277 1.00 86.62 255 LEU A CA 1
ATOM 2009 C C . LEU A 1 255 ? -1.849 6.265 8.789 1.00 86.62 255 LEU A C 1
ATOM 2011 O O . LEU A 1 255 ? -2.675 7.197 8.906 1.00 86.62 255 LEU A O 1
#

pLDDT: mean 87.04, std 12.1, range [43.41, 98.25]

Secondary structure (DSSP, 8-state):
--------GGGGSTTSS--HHHHHHHHHHHHHHHHHHHHHHHHHHHHHHHHHHHHHHHHHHHHHHHHHHHHHHHHHHH---SSTT----SS-HHHHHHHHHHH-EEEEEEEE-GGGSTT---------S--STT-EEEEEEEEGGG-TTTS---S-HHHHHHHHHHHHHHHHHHHHHHHHHHHHHHHHHHHS-TTTHHHHHHHHHHHHHHHHHHHHHIIIIIHHHHHHHHHHHHHHTTPPP---HHHHHHHHHH-

Sequence (255 aa):
MAAVTPTDEDDLFQGSTMTFGEHLEELRTCLIRGAVGLVIGVIIGFFVARPVVHLIEAPLRRALGDYYISRGLEAFDAWRPRREGGPGLPYSRAEVVDAVERHGLSFDLREVHPGRLPGGQESPSDEKEFDLDALEPILLWQPLARDSRVSITTLSAQEAFGIYVKAALLVGFVLAGPWILYQLWTFVAAGLYPHEKRLVHLFLPVSTGLFLAGVGLAFFFVFDFVLAYLLAFNEWLGLDPDPRISEWLGFVLIL

Foldseek 3Di:
DDDDDPDPPVVVPPPWADDPVVLVVLVVVLVVQLVVLLVVLLVVLLVVLVVLLVLLLVLVLVLQLVLQQVVQLVCLVPDDQPDDVADHAPDDSVVSCCCCPVVQKGKDKDWDQQLPDVVRVPPPDPDPDDDPNNTDIDIDIDHSCPPQSSDADDPDPVLVVLSSSLSSSQSSCLSSVLVSLVSVLVSVLNRDTPVCSVVSVVVSVVVNVVSVVVVVCCSPPVSNVVSNVVSVVCVVVVHRDRDHSSVSSVVVSVD

Radius of gyration: 31.9 Å; chains: 1; bounding box: 97×43×99 Å